Protein AF-0000000066212612 (afdb_homodimer)

InterPro domains:
  IPR007170 Stage V sporulation protein G [MF_00819] (1-92)
  IPR007170 Stage V sporulation protein G [PF04026] (1-81)
  IPR007170 Stage V sporulation protein G [PTHR38429] (1-99)
  IPR036751 Stage V sporulation protein G superfamily [G3DSA:3.30.1120.40] (1-101)
  IPR036751 Stage V sporulation protein G superfamily [SSF160537] (1-84)

Structure (mmCIF, N/CA/C/O backbone):
data_AF-0000000066212612-model_v1
#
loop_
_entity.id
_entity.type
_entity.pdbx_description
1 polymer 'Putative septation protein SpoVG 1'
#
loop_
_atom_site.group_PDB
_atom_site.id
_atom_site.type_symbol
_atom_site.label_atom_id
_atom_site.label_alt_id
_atom_site.label_comp_id
_atom_site.label_asym_id
_atom_site.label_entity_id
_atom_site.label_seq_id
_atom_site.pdbx_PDB_ins_code
_atom_site.Cartn_x
_atom_site.Cartn_y
_atom_site.Cartn_z
_atom_site.occupancy
_atom_site.B_iso_or_equiv
_atom_site.auth_seq_id
_atom_site.auth_comp_id
_atom_site.auth_asym_id
_atom_site.auth_atom_id
_atom_site.pdbx_PDB_model_num
ATOM 1 N N . MET A 1 1 ? -11.039 -8.273 7.25 1 89.88 1 MET A N 1
ATOM 2 C CA . MET A 1 1 ? -10.516 -7.812 5.969 1 89.88 1 MET A CA 1
ATOM 3 C C . MET A 1 1 ? -10.648 -8.898 4.902 1 89.88 1 MET A C 1
ATOM 5 O O . MET A 1 1 ? -10.219 -10.031 5.109 1 89.88 1 MET A O 1
ATOM 9 N N . GLU A 1 2 ? -11.312 -8.594 3.84 1 94.44 2 GLU A N 1
ATOM 10 C CA . GLU A 1 2 ? -11.539 -9.531 2.748 1 94.44 2 GLU A CA 1
ATOM 11 C C . GLU A 1 2 ? -10.867 -9.062 1.464 1 94.44 2 GLU A C 1
ATOM 13 O O . GLU A 1 2 ? -10.93 -7.879 1.121 1 94.44 2 GLU A O 1
ATOM 18 N N . ILE A 1 3 ? -10.242 -10.039 0.838 1 96.5 3 ILE A N 1
ATOM 19 C CA . ILE A 1 3 ? -9.727 -9.758 -0.498 1 96.5 3 ILE A CA 1
ATOM 20 C C . ILE A 1 3 ? -10.836 -9.938 -1.527 1 96.5 3 ILE A C 1
ATOM 22 O O . ILE A 1 3 ? -11.258 -11.055 -1.816 1 96.5 3 ILE A O 1
ATOM 26 N N . THR A 1 4 ? -11.312 -8.852 -2.057 1 97.25 4 THR A N 1
ATOM 27 C CA . THR A 1 4 ? -12.523 -8.906 -2.865 1 97.25 4 THR A CA 1
ATOM 28 C C . THR A 1 4 ? -12.18 -9.008 -4.348 1 97.25 4 THR A C 1
ATOM 30 O O . THR A 1 4 ? -13.031 -9.367 -5.164 1 97.25 4 THR A O 1
ATOM 33 N N . ASP A 1 5 ? -11.008 -8.633 -4.738 1 97.19 5 ASP A N 1
ATOM 34 C CA . ASP A 1 5 ? -10.594 -8.719 -6.141 1 97.19 5 ASP A CA 1
ATOM 35 C C . ASP A 1 5 ? -9.086 -8.875 -6.262 1 97.19 5 ASP A C 1
ATOM 37 O O . ASP A 1 5 ? -8.328 -8.352 -5.438 1 97.19 5 ASP A O 1
ATOM 41 N N . VAL A 1 6 ? -8.68 -9.664 -7.227 1 97.88 6 VAL A N 1
ATOM 42 C CA . VAL A 1 6 ? -7.281 -9.828 -7.594 1 97.88 6 VAL A CA 1
ATOM 43 C C . VAL A 1 6 ? -7.117 -9.656 -9.102 1 97.88 6 VAL A C 1
ATOM 45 O O . VAL A 1 6 ? -7.77 -10.352 -9.883 1 97.88 6 VAL A O 1
ATOM 48 N N . ARG A 1 7 ? -6.387 -8.672 -9.484 1 96.44 7 ARG A N 1
ATOM 49 C CA . ARG A 1 7 ? -6.004 -8.5 -10.883 1 96.44 7 ARG A CA 1
ATOM 50 C C . ARG A 1 7 ? -4.531 -8.844 -11.094 1 96.44 7 ARG A C 1
ATOM 52 O O . ARG A 1 7 ? -3.662 -8.336 -10.383 1 96.44 7 ARG A O 1
ATOM 59 N N . LEU A 1 8 ? -4.297 -9.734 -12.055 1 96.12 8 LEU A N 1
ATOM 60 C CA . LEU A 1 8 ? -2.947 -10.266 -12.195 1 96.12 8 LEU A CA 1
ATOM 61 C C . LEU A 1 8 ? -2.547 -10.344 -13.664 1 96.12 8 LEU A C 1
ATOM 63 O O . LEU A 1 8 ? -3.357 -10.719 -14.516 1 96.12 8 LEU A O 1
ATOM 67 N N . ARG A 1 9 ? -1.355 -9.914 -13.914 1 93.44 9 ARG A N 1
ATOM 68 C CA . ARG A 1 9 ? -0.741 -10.102 -15.227 1 93.44 9 ARG A CA 1
ATOM 69 C C . ARG A 1 9 ? 0.565 -10.883 -15.109 1 93.44 9 ARG A C 1
ATOM 71 O O . ARG A 1 9 ? 1.424 -10.547 -14.297 1 93.44 9 ARG A O 1
ATOM 78 N N . ARG A 1 10 ? 0.694 -11.805 -15.984 1 93.88 10 ARG A N 1
ATOM 79 C CA . ARG A 1 10 ? 1.935 -12.57 -15.984 1 93.88 10 ARG A CA 1
ATOM 80 C C . ARG A 1 10 ? 3.059 -11.797 -16.672 1 93.88 10 ARG A C 1
ATOM 82 O O . ARG A 1 10 ? 2.809 -10.992 -17.562 1 93.88 10 ARG A O 1
ATOM 89 N N . VAL A 1 11 ? 4.176 -12.016 -16.094 1 90.5 11 VAL A N 1
ATOM 90 C CA . VAL A 1 11 ? 5.375 -11.398 -16.656 1 90.5 11 VAL A CA 1
ATOM 91 C C . VAL A 1 11 ? 6.297 -12.477 -17.219 1 90.5 11 VAL A C 1
ATOM 93 O O . VAL A 1 11 ? 6.742 -13.367 -16.484 1 90.5 11 VAL A O 1
ATOM 96 N N . GLU A 1 12 ? 6.395 -12.531 -18.562 1 82.06 12 GLU A N 1
ATOM 97 C CA . GLU A 1 12 ? 7.266 -13.508 -19.203 1 82.06 12 GLU A CA 1
ATOM 98 C C . GLU A 1 12 ? 8.695 -12.984 -19.312 1 82.06 12 GLU A C 1
ATOM 100 O O . GLU A 1 12 ? 9.039 -12.297 -20.266 1 82.06 12 GLU A O 1
ATOM 105 N N . THR A 1 13 ? 9.367 -13.078 -18.266 1 80.69 13 THR A N 1
ATOM 106 C CA . THR A 1 13 ? 10.766 -12.68 -18.297 1 80.69 13 THR A CA 1
ATOM 107 C C . THR A 1 13 ? 11.664 -13.781 -17.75 1 80.69 13 THR A C 1
ATOM 109 O O . THR A 1 13 ? 11.172 -14.758 -17.188 1 80.69 13 THR A O 1
ATOM 112 N N . ASP A 1 14 ? 12.969 -13.766 -18 1 86.56 14 ASP A N 1
ATOM 113 C CA . ASP A 1 14 ? 13.953 -14.711 -17.484 1 86.56 14 ASP A CA 1
ATOM 114 C C . ASP A 1 14 ? 14.141 -14.539 -15.977 1 86.56 14 ASP A C 1
ATOM 116 O O . ASP A 1 14 ? 14.711 -15.406 -15.312 1 86.56 14 ASP A O 1
ATOM 120 N N . GLY A 1 15 ? 13.57 -13.617 -15.477 1 89.19 15 GLY A N 1
ATOM 121 C CA . GLY A 1 15 ? 13.781 -13.32 -14.07 1 89.19 15 GLY A CA 1
ATOM 122 C C . GLY A 1 15 ? 12.852 -14.086 -13.148 1 89.19 15 GLY A C 1
ATOM 123 O O . GLY A 1 15 ? 12.062 -14.914 -13.609 1 89.19 15 GLY A O 1
ATOM 124 N N . ARG A 1 16 ? 13.055 -13.836 -11.836 1 94.94 16 ARG A N 1
ATOM 125 C CA . ARG A 1 16 ? 12.32 -14.539 -10.789 1 94.94 16 ARG A CA 1
ATOM 126 C C . ARG A 1 16 ? 10.883 -14.023 -10.68 1 94.94 16 ARG A C 1
ATOM 128 O O . ARG A 1 16 ? 10.016 -14.703 -10.133 1 94.94 16 ARG A O 1
ATOM 135 N N . MET A 1 17 ? 10.625 -12.859 -11.227 1 94.81 17 MET A N 1
ATOM 136 C CA . MET A 1 17 ? 9.266 -12.312 -11.164 1 94.81 17 MET A CA 1
ATOM 137 C C . MET A 1 17 ? 8.359 -13 -12.18 1 94.81 17 MET A C 1
ATOM 139 O O . MET A 1 17 ? 8.625 -12.953 -13.383 1 94.81 17 MET A O 1
ATOM 143 N N . LYS A 1 18 ? 7.234 -13.516 -11.688 1 95.31 18 LYS A N 1
ATOM 144 C CA . LYS A 1 18 ? 6.363 -14.328 -12.539 1 95.31 18 LYS A CA 1
ATOM 145 C C . LYS A 1 18 ? 5.066 -13.586 -12.859 1 95.31 18 LYS A C 1
ATOM 147 O O . LYS A 1 18 ? 4.406 -13.883 -13.859 1 95.31 18 LYS A O 1
ATOM 152 N N . ALA A 1 19 ? 4.738 -12.656 -12 1 96.5 19 ALA A N 1
ATOM 153 C CA . ALA A 1 19 ? 3.498 -11.906 -12.211 1 96.5 19 ALA A CA 1
ATOM 154 C C . ALA A 1 19 ? 3.447 -10.656 -11.344 1 96.5 19 ALA A C 1
ATOM 156 O O . ALA A 1 19 ? 4.188 -10.547 -10.359 1 96.5 19 ALA A O 1
ATOM 157 N N . ILE A 1 20 ? 2.684 -9.734 -11.773 1 95.62 20 ILE A N 1
ATOM 158 C CA . ILE A 1 20 ? 2.348 -8.547 -11 1 95.62 20 ILE A CA 1
ATOM 159 C C . ILE A 1 20 ? 0.842 -8.5 -10.75 1 95.62 20 ILE A C 1
ATOM 161 O O . ILE A 1 20 ? 0.048 -8.758 -11.656 1 95.62 20 ILE A O 1
ATOM 165 N N . SER A 1 21 ? 0.542 -8.164 -9.539 1 97.5 21 SER A N 1
ATOM 166 C CA . SER A 1 21 ? -0.874 -8.227 -9.188 1 97.5 21 SER A CA 1
ATOM 167 C C . SER A 1 21 ? -1.303 -6.992 -8.398 1 97.5 21 SER A C 1
ATOM 169 O O . SER A 1 21 ? -0.464 -6.289 -7.836 1 97.5 21 SER A O 1
ATOM 171 N N . SER A 1 22 ? -2.605 -6.734 -8.484 1 97.75 22 SER A N 1
ATOM 172 C CA . SER A 1 22 ? -3.303 -5.793 -7.613 1 97.75 22 SER A CA 1
ATOM 173 C C . SER A 1 22 ? -4.406 -6.48 -6.82 1 97.75 22 SER A C 1
ATOM 175 O O . SER A 1 22 ? -5.113 -7.344 -7.348 1 97.75 22 SER A O 1
ATOM 177 N N . ILE A 1 23 ? -4.477 -6.121 -5.582 1 98.19 23 ILE A N 1
ATOM 178 C CA . ILE A 1 23 ? -5.562 -6.691 -4.793 1 98.19 23 ILE A CA 1
ATOM 179 C C . ILE A 1 23 ? -6.48 -5.578 -4.297 1 98.19 23 ILE A C 1
ATOM 181 O O . ILE A 1 23 ? -6.051 -4.43 -4.156 1 98.19 23 ILE A O 1
ATOM 185 N N . THR A 1 24 ? -7.73 -5.949 -4.098 1 97.81 24 THR A N 1
ATOM 186 C CA . THR A 1 24 ? -8.703 -5.051 -3.479 1 97.81 24 THR A CA 1
ATOM 187 C C . THR A 1 24 ? -9.141 -5.586 -2.119 1 97.81 24 THR A C 1
ATOM 189 O O . THR A 1 24 ? -9.5 -6.758 -1.994 1 97.81 24 THR A O 1
ATOM 192 N N . ILE A 1 25 ? -9.062 -4.676 -1.158 1 96.25 25 ILE A N 1
ATOM 193 C CA . ILE A 1 25 ? -9.469 -5.043 0.193 1 96.25 25 ILE A CA 1
ATOM 194 C C . ILE A 1 25 ? -10.859 -4.488 0.479 1 96.25 25 ILE A C 1
ATOM 196 O O . ILE A 1 25 ? -11.102 -3.287 0.329 1 96.25 25 ILE A O 1
ATOM 200 N N . ASP A 1 26 ? -11.797 -5.332 0.792 1 96.12 26 ASP A N 1
ATOM 201 C CA . ASP A 1 26 ? -13.156 -5.023 1.213 1 96.12 26 ASP A CA 1
ATOM 202 C C . ASP A 1 26 ? -13.906 -4.262 0.122 1 96.12 26 ASP A C 1
ATOM 204 O O . ASP A 1 26 ? -14.828 -3.498 0.414 1 96.12 26 ASP A O 1
ATOM 208 N N . GLY A 1 27 ? -13.477 -4.344 -1.069 1 96.19 27 GLY A N 1
ATOM 209 C CA . GLY A 1 27 ? -14.109 -3.646 -2.178 1 96.19 27 GLY A CA 1
ATOM 210 C C . GLY A 1 27 ? -13.891 -2.146 -2.145 1 96.19 27 GLY A C 1
ATOM 211 O O . GLY A 1 27 ? -14.594 -1.396 -2.828 1 96.19 27 GLY A O 1
ATOM 212 N N . GLU A 1 28 ? -12.891 -1.677 -1.319 1 96.19 28 GLU A N 1
ATOM 213 C CA . GLU A 1 28 ? -12.805 -0.238 -1.084 1 96.19 28 GLU A CA 1
ATOM 214 C C . GLU A 1 28 ? -11.391 0.282 -1.341 1 96.19 28 GLU A C 1
ATOM 216 O O . GLU A 1 28 ? -11.211 1.463 -1.641 1 96.19 28 GLU A O 1
ATOM 221 N N . PHE A 1 29 ? -10.375 -0.519 -1.242 1 97.62 29 PHE A N 1
ATOM 222 C CA . PHE A 1 29 ? -8.992 -0.056 -1.218 1 97.62 29 PHE A CA 1
ATOM 223 C C . PHE A 1 29 ? -8.102 -0.966 -2.057 1 97.62 29 PHE A C 1
ATOM 225 O O . PHE A 1 29 ? -8.102 -2.186 -1.872 1 97.62 29 PHE A O 1
ATOM 232 N N . VAL A 1 30 ? -7.332 -0.413 -2.932 1 97.88 30 VAL A N 1
ATOM 233 C CA . VAL A 1 30 ? -6.535 -1.187 -3.877 1 97.88 30 VAL A CA 1
ATOM 234 C C . VAL A 1 30 ? -5.055 -1.061 -3.531 1 97.88 30 VAL A C 1
ATOM 236 O O . VAL A 1 30 ? -4.582 0.027 -3.191 1 97.88 30 VAL A O 1
ATOM 239 N N . ILE A 1 31 ? -4.328 -2.158 -3.602 1 97.62 31 ILE A N 1
ATOM 240 C CA . ILE A 1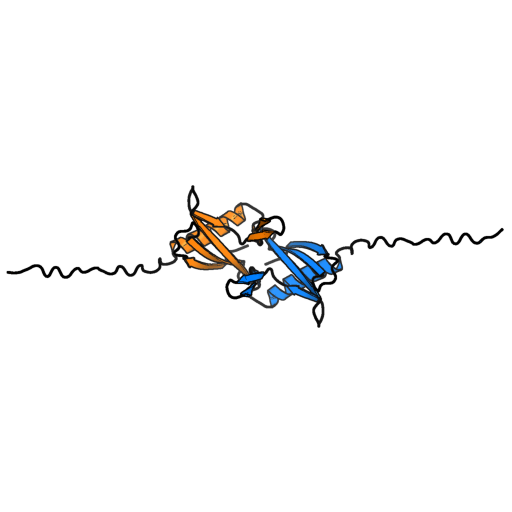 31 ? -2.873 -2.209 -3.482 1 97.62 31 ILE A CA 1
ATOM 241 C C . ILE A 1 31 ? -2.268 -2.752 -4.773 1 97.62 31 ILE A C 1
ATOM 243 O O . ILE A 1 31 ? -2.615 -3.85 -5.215 1 97.62 31 ILE A O 1
ATOM 247 N N . HIS A 1 32 ? -1.423 -1.961 -5.301 1 97.25 32 HIS A N 1
ATOM 248 C CA . HIS A 1 32 ? -0.75 -2.348 -6.539 1 97.25 32 HIS A CA 1
ATOM 249 C C . HIS A 1 32 ? 0.63 -2.932 -6.254 1 97.25 32 HIS A C 1
ATOM 251 O O . HIS A 1 32 ? 1.099 -2.902 -5.113 1 97.25 32 HIS A O 1
ATOM 257 N N . ASP A 1 33 ? 1.201 -3.543 -7.27 1 96.12 33 ASP A N 1
ATOM 258 C CA . ASP A 1 33 ? 2.602 -3.951 -7.332 1 96.12 33 ASP A CA 1
ATOM 259 C C . ASP A 1 33 ? 2.893 -5.078 -6.348 1 96.12 33 ASP A C 1
ATOM 261 O O . ASP A 1 33 ? 3.961 -5.117 -5.734 1 96.12 33 ASP A O 1
ATOM 265 N N . ILE A 1 34 ? 1.929 -5.922 -6.211 1 97.31 34 ILE A N 1
ATOM 266 C CA . ILE A 1 34 ? 2.162 -7.188 -5.527 1 97.31 34 ILE A CA 1
ATOM 267 C C . ILE A 1 34 ? 2.736 -8.211 -6.504 1 97.31 34 ILE A C 1
ATOM 269 O O . ILE A 1 34 ? 2.15 -8.469 -7.559 1 97.31 34 ILE A O 1
ATOM 273 N N . ARG A 1 35 ? 3.848 -8.828 -6.145 1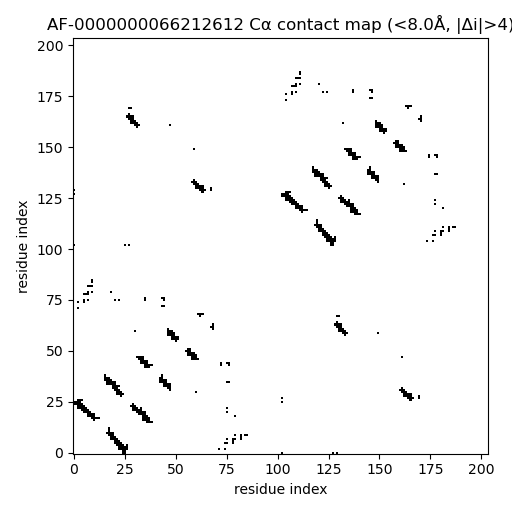 96.62 35 ARG A N 1
ATOM 274 C CA . ARG A 1 35 ? 4.578 -9.625 -7.121 1 96.62 35 ARG A CA 1
ATOM 275 C C . ARG A 1 35 ? 4.566 -11.102 -6.738 1 96.62 35 ARG A C 1
ATOM 277 O O . ARG A 1 35 ? 4.68 -11.445 -5.559 1 96.62 35 ARG A O 1
ATOM 284 N N . VAL A 1 36 ? 4.457 -11.828 -7.738 1 97.12 36 VAL A N 1
ATOM 285 C CA . VAL A 1 36 ? 4.672 -13.266 -7.594 1 97.12 36 VAL A CA 1
ATOM 286 C C . VAL A 1 36 ? 6.102 -13.617 -7.984 1 97.12 36 VAL A C 1
ATOM 288 O O . VAL A 1 36 ? 6.512 -13.406 -9.125 1 97.12 36 VAL A O 1
ATOM 291 N N . ILE A 1 37 ? 6.797 -14.172 -7.051 1 96.5 37 ILE A N 1
ATOM 292 C CA . ILE A 1 37 ? 8.227 -14.398 -7.227 1 96.5 37 ILE A CA 1
ATOM 293 C C . ILE A 1 37 ? 8.516 -15.898 -7.172 1 96.5 37 ILE A C 1
ATOM 295 O O . ILE A 1 37 ? 7.984 -16.609 -6.316 1 96.5 37 ILE A O 1
ATOM 299 N N . ASP A 1 38 ? 9.281 -16.344 -8.125 1 95.44 38 ASP A N 1
ATOM 300 C CA . ASP A 1 38 ? 9.773 -17.719 -8.109 1 95.44 38 ASP A CA 1
ATOM 301 C C . ASP A 1 38 ? 11.031 -17.844 -7.25 1 95.44 38 ASP A C 1
ATOM 303 O O . ASP A 1 38 ? 12.148 -17.625 -7.734 1 95.44 38 ASP A O 1
ATOM 307 N N . GLY A 1 39 ? 10.828 -18.234 -5.988 1 94.19 39 GLY A N 1
ATOM 308 C CA . GLY A 1 39 ? 11.945 -18.391 -5.07 1 94.19 39 GLY A CA 1
ATOM 309 C C . GLY A 1 39 ? 12.531 -19.781 -5.086 1 94.19 39 GLY A C 1
ATOM 310 O O . GLY A 1 39 ? 12.102 -20.641 -5.867 1 94.19 39 GLY A O 1
ATOM 311 N N . ASN A 1 40 ? 13.5 -19.969 -4.227 1 94.25 40 ASN A N 1
ATOM 312 C CA . ASN A 1 40 ? 14.211 -21.234 -4.164 1 94.25 40 ASN A CA 1
ATOM 313 C C . ASN A 1 40 ? 13.297 -22.359 -3.676 1 94.25 40 ASN A C 1
ATOM 315 O O . ASN A 1 40 ? 13.469 -23.516 -4.07 1 94.25 40 ASN A O 1
ATOM 319 N N . GLU A 1 41 ? 12.43 -21.969 -2.812 1 93.5 41 GLU A N 1
ATOM 320 C CA . GLU A 1 41 ? 11.547 -22.984 -2.23 1 93.5 41 GLU A CA 1
ATOM 321 C C . GLU A 1 41 ? 10.156 -22.938 -2.867 1 93.5 41 GLU A C 1
ATOM 323 O O . GLU A 1 41 ? 9.203 -23.484 -2.32 1 93.5 41 GLU A O 1
ATOM 328 N N . GLY A 1 42 ? 10.023 -22.266 -3.9 1 93.25 42 GLY A N 1
ATOM 329 C CA . GLY A 1 42 ? 8.734 -22.188 -4.562 1 93.25 42 GLY A CA 1
ATOM 330 C C . GLY A 1 42 ? 8.242 -20.75 -4.73 1 93.25 42 GLY A C 1
ATOM 331 O O . GLY A 1 42 ? 8.953 -19.797 -4.418 1 93.25 42 GLY A O 1
ATOM 332 N N . LEU A 1 43 ? 7.02 -20.688 -5.188 1 94.44 43 LEU A N 1
ATOM 333 C CA . LEU A 1 43 ? 6.426 -19.375 -5.438 1 94.44 43 LEU A CA 1
ATOM 334 C C . LEU A 1 43 ? 6.039 -18.688 -4.133 1 94.44 43 LEU A C 1
ATOM 336 O O . LEU A 1 43 ? 5.535 -19.344 -3.213 1 94.44 43 LEU A O 1
ATOM 340 N N . PHE A 1 44 ? 6.312 -17.375 -4.047 1 95.5 44 PHE A N 1
ATOM 341 C CA . PHE A 1 44 ? 5.809 -16.594 -2.934 1 95.5 44 PHE A CA 1
ATOM 342 C C . PHE A 1 44 ? 5.371 -15.203 -3.402 1 95.5 44 PHE A C 1
ATOM 344 O O . PHE A 1 44 ? 5.594 -14.836 -4.559 1 95.5 44 PHE A O 1
ATOM 351 N N . VAL A 1 45 ? 4.723 -14.586 -2.541 1 97.12 45 VAL A N 1
ATOM 352 C CA . VAL A 1 45 ? 4.168 -13.281 -2.871 1 97.12 45 VAL A CA 1
ATOM 353 C C . VAL A 1 45 ? 4.957 -12.188 -2.154 1 97.12 45 VAL A C 1
ATOM 355 O O . VAL A 1 45 ? 5.188 -12.273 -0.946 1 97.12 45 VAL A O 1
ATOM 358 N N . ALA A 1 46 ? 5.41 -11.234 -2.947 1 96.94 46 ALA A N 1
ATOM 359 C CA . ALA A 1 46 ? 6.156 -10.109 -2.396 1 96.94 46 ALA A CA 1
ATOM 360 C C . ALA A 1 46 ? 5.309 -8.836 -2.396 1 96.94 46 ALA A C 1
ATOM 362 O O . ALA A 1 46 ? 4.664 -8.516 -3.398 1 96.94 46 ALA A O 1
ATOM 363 N N . MET A 1 47 ? 5.301 -8.148 -1.248 1 97.25 47 MET A N 1
ATOM 364 C CA . MET A 1 47 ? 4.551 -6.906 -1.081 1 97.25 47 MET A CA 1
ATOM 365 C C . MET A 1 47 ? 5.223 -5.758 -1.822 1 97.25 47 MET A C 1
ATOM 367 O O . MET A 1 47 ? 6.402 -5.844 -2.174 1 97.25 47 MET A O 1
ATOM 371 N N . PRO A 1 48 ? 4.426 -4.691 -2.186 1 96.25 48 PRO A N 1
ATOM 372 C CA . PRO A 1 48 ? 5.105 -3.545 -2.797 1 96.25 48 PRO A CA 1
ATOM 373 C C . PRO A 1 48 ? 6.176 -2.943 -1.89 1 96.25 48 PRO A C 1
ATOM 375 O O . PRO A 1 48 ? 5.926 -2.713 -0.704 1 96.25 48 PRO A O 1
ATOM 378 N N . SER A 1 49 ? 7.316 -2.695 -2.457 1 93.38 49 SER A N 1
ATOM 379 C CA . SER A 1 49 ? 8.445 -2.203 -1.675 1 93.38 49 SER A CA 1
ATOM 380 C C . SER A 1 49 ? 9.164 -1.068 -2.396 1 93.38 49 SER A C 1
ATOM 382 O O . SER A 1 49 ? 8.953 -0.852 -3.59 1 93.38 49 SER A O 1
ATOM 384 N N . LYS A 1 50 ? 9.773 -0.255 -1.639 1 89.12 50 LYS A N 1
ATOM 385 C CA . LYS A 1 50 ? 10.617 0.81 -2.182 1 89.12 50 LYS A CA 1
ATOM 386 C C . LYS A 1 50 ? 11.992 0.822 -1.519 1 89.12 50 LYS A C 1
ATOM 388 O O . LYS A 1 50 ? 12.156 0.304 -0.412 1 89.12 50 LYS A O 1
ATOM 393 N N . ARG A 1 51 ? 12.875 1.269 -2.305 1 88.06 51 ARG A N 1
ATOM 394 C CA . ARG A 1 51 ? 14.219 1.429 -1.742 1 88.06 51 ARG A CA 1
ATOM 395 C C . ARG A 1 51 ? 14.289 2.662 -0.848 1 88.06 51 ARG A C 1
ATOM 397 O O . ARG A 1 51 ? 13.836 3.742 -1.232 1 88.06 51 ARG A O 1
ATOM 404 N N . THR A 1 52 ? 14.773 2.518 0.31 1 86.56 52 THR A N 1
ATOM 405 C CA . THR A 1 52 ? 14.961 3.646 1.212 1 86.56 52 THR A CA 1
ATOM 406 C C . THR A 1 52 ? 16.234 4.406 0.864 1 86.56 52 THR A C 1
ATOM 408 O O . THR A 1 52 ? 17.094 3.898 0.129 1 86.56 52 THR A O 1
ATOM 411 N N . PRO A 1 53 ? 16.281 5.652 1.393 1 82.81 53 PRO A N 1
ATOM 412 C CA . PRO A 1 53 ? 17.5 6.418 1.148 1 82.81 53 PRO A CA 1
ATOM 413 C C . PRO A 1 53 ? 18.766 5.672 1.575 1 82.81 53 PRO A C 1
ATOM 415 O O . PRO A 1 53 ? 19.828 5.863 0.986 1 82.81 53 PRO A O 1
ATOM 418 N N . ASP A 1 54 ? 18.75 4.781 2.553 1 87.94 54 ASP A N 1
ATOM 419 C CA . ASP A 1 54 ? 19.891 4.023 3.055 1 87.94 54 ASP A CA 1
ATOM 420 C C . ASP A 1 54 ? 20.156 2.797 2.188 1 87.94 54 ASP A C 1
ATOM 422 O O . ASP A 1 54 ? 21.125 2.062 2.42 1 87.94 54 ASP A O 1
ATOM 426 N N . GLY A 1 55 ? 19.359 2.525 1.232 1 88.94 55 GLY A N 1
ATOM 427 C CA . GLY A 1 55 ? 19.578 1.448 0.283 1 88.94 55 GLY A CA 1
ATOM 428 C C . GLY A 1 55 ? 18.844 0.174 0.636 1 88.94 55 GLY A C 1
ATOM 429 O O . GLY A 1 55 ? 18.984 -0.842 -0.048 1 88.94 55 GLY A O 1
ATOM 430 N N . GLU A 1 56 ? 18.062 0.249 1.598 1 91.88 56 GLU A N 1
ATOM 431 C CA . GLU A 1 56 ? 17.297 -0.915 2.012 1 91.88 56 GLU A CA 1
ATOM 432 C C . GLU A 1 56 ? 15.898 -0.902 1.38 1 91.88 56 GLU A C 1
ATOM 434 O O . GLU A 1 56 ? 15.383 0.161 1.036 1 91.88 56 GLU A O 1
ATOM 439 N N . PHE A 1 57 ? 15.469 -2.096 1.205 1 89.81 57 PHE A N 1
ATOM 440 C CA . PHE A 1 57 ? 14.109 -2.195 0.685 1 89.81 57 PHE A CA 1
ATOM 441 C C . PHE A 1 57 ? 13.102 -2.338 1.821 1 89.81 57 PHE A C 1
ATOM 443 O O . PHE A 1 57 ? 13.297 -3.141 2.736 1 89.81 57 PHE A O 1
ATOM 450 N N . ARG A 1 58 ? 12.094 -1.47 1.771 1 92.62 58 ARG A N 1
ATOM 451 C CA . ARG A 1 58 ? 11.023 -1.548 2.758 1 92.62 58 ARG A CA 1
ATOM 452 C C . ARG A 1 58 ? 9.656 -1.641 2.082 1 92.62 58 ARG A C 1
ATOM 454 O O . ARG A 1 58 ? 9.414 -0.977 1.071 1 92.62 58 ARG A O 1
ATOM 461 N N . ASP A 1 59 ? 8.859 -2.4 2.768 1 95.62 59 ASP A N 1
ATOM 462 C CA . ASP A 1 59 ? 7.512 -2.545 2.225 1 95.62 59 ASP A CA 1
ATOM 463 C C . ASP A 1 59 ? 6.715 -1.251 2.381 1 95.62 59 ASP A C 1
ATOM 465 O O . ASP A 1 59 ? 6.75 -0.618 3.439 1 95.62 59 ASP A O 1
ATOM 469 N N . ILE A 1 60 ? 6.004 -0.926 1.361 1 96.25 60 ILE A N 1
ATOM 470 C CA . ILE A 1 60 ? 5.09 0.21 1.397 1 96.25 60 ILE A CA 1
ATOM 471 C C . ILE A 1 60 ? 3.777 -0.206 2.055 1 96.25 60 ILE A C 1
ATOM 473 O O . ILE A 1 60 ? 3.127 0.602 2.723 1 96.25 60 ILE A O 1
ATOM 477 N N . ALA A 1 61 ? 3.424 -1.491 1.831 1 97 61 ALA A N 1
ATOM 478 C CA . ALA A 1 61 ? 2.217 -2.059 2.426 1 97 61 ALA A CA 1
ATOM 479 C C . ALA A 1 61 ? 2.441 -3.508 2.848 1 97 61 ALA A C 1
ATOM 481 O O . ALA A 1 61 ? 3.102 -4.27 2.139 1 97 61 ALA A O 1
ATOM 482 N N . HIS A 1 62 ? 1.855 -3.85 4.02 1 96.69 62 HIS A N 1
ATOM 483 C CA . HIS A 1 62 ? 2.031 -5.238 4.438 1 96.69 62 HIS A CA 1
ATOM 484 C C . HIS A 1 62 ? 1.011 -5.629 5.5 1 96.69 62 HIS A C 1
ATOM 486 O O . HIS A 1 62 ? 0.592 -4.793 6.301 1 96.69 62 HIS A O 1
ATOM 492 N N . PRO A 1 63 ? 0.658 -6.863 5.492 1 96.56 63 PRO A N 1
ATOM 493 C CA . PRO A 1 63 ? -0.185 -7.375 6.574 1 96.56 63 PRO A CA 1
ATOM 494 C C . PRO A 1 63 ? 0.526 -7.379 7.926 1 96.56 63 PRO A C 1
ATOM 496 O O . PRO A 1 63 ? 1.737 -7.602 7.988 1 96.56 63 PRO A O 1
ATOM 499 N N . ILE A 1 64 ? -0.235 -7.152 9 1 94 64 ILE A N 1
ATOM 500 C CA . ILE A 1 64 ? 0.341 -7.07 10.344 1 94 64 ILE A CA 1
ATOM 501 C C . ILE A 1 64 ? 0.647 -8.477 10.859 1 94 64 ILE A C 1
ATOM 503 O O . ILE A 1 64 ? 1.619 -8.672 11.594 1 94 64 ILE A O 1
ATOM 507 N N . ASN A 1 65 ? -0.245 -9.453 10.547 1 92.25 65 ASN A N 1
ATOM 508 C CA . ASN A 1 65 ? -0.047 -10.797 11.062 1 92.25 65 ASN A CA 1
ATOM 509 C C . ASN A 1 65 ? 0.065 -11.82 9.938 1 92.25 65 ASN A C 1
ATOM 511 O O . ASN A 1 65 ? -0.277 -11.531 8.789 1 92.25 65 ASN A O 1
ATOM 515 N N . SER A 1 66 ? 0.511 -12.992 10.375 1 93.5 66 SER A N 1
ATOM 516 C CA . SER A 1 66 ? 0.807 -14.047 9.406 1 93.5 66 SER A CA 1
ATOM 517 C C . SER A 1 66 ? -0.469 -14.586 8.773 1 93.5 66 SER A C 1
ATOM 519 O O . SER A 1 66 ? -0.461 -15.016 7.617 1 93.5 66 SER A O 1
ATOM 521 N N . GLY A 1 67 ? -1.484 -14.539 9.555 1 94.81 67 GLY A N 1
ATOM 522 C CA . GLY A 1 67 ? -2.748 -15 9 1 94.81 67 GLY A CA 1
ATOM 523 C C . GLY A 1 67 ? -3.219 -14.18 7.816 1 94.81 67 GLY A C 1
ATOM 524 O O . GLY A 1 67 ? -3.617 -14.734 6.789 1 94.81 67 GLY A O 1
ATOM 525 N N . THR A 1 68 ? -3.127 -12.875 7.949 1 95.69 68 THR A N 1
ATOM 526 C CA . THR A 1 68 ? -3.508 -11.984 6.863 1 95.69 68 THR A CA 1
ATOM 527 C C . THR A 1 68 ? -2.566 -12.141 5.676 1 95.69 68 THR A C 1
ATOM 529 O O . THR A 1 68 ? -3.006 -12.133 4.523 1 95.69 68 THR A O 1
ATOM 532 N N . ARG A 1 69 ? -1.284 -12.328 6 1 96.5 69 ARG A N 1
ATOM 533 C CA . ARG A 1 69 ? -0.317 -12.57 4.938 1 96.5 69 ARG A CA 1
ATOM 534 C C . ARG A 1 69 ? -0.675 -13.828 4.148 1 96.5 69 ARG A C 1
ATOM 536 O O . ARG A 1 69 ? -0.655 -13.82 2.914 1 96.5 69 ARG A O 1
ATOM 543 N N . ALA A 1 70 ? -1.044 -14.859 4.812 1 96.06 70 ALA A N 1
ATOM 544 C CA . ALA A 1 70 ? -1.402 -16.125 4.18 1 96.06 70 ALA A CA 1
ATOM 545 C C . ALA A 1 70 ? -2.648 -15.977 3.312 1 96.06 70 ALA A C 1
ATOM 547 O O . ALA A 1 70 ? -2.715 -16.531 2.211 1 96.06 70 ALA A O 1
ATOM 548 N N . LYS A 1 71 ? -3.525 -15.211 3.809 1 96.25 71 LYS A N 1
ATOM 549 C CA . LYS A 1 71 ? -4.766 -14.977 3.072 1 96.25 71 LYS A CA 1
ATOM 550 C C . LYS A 1 71 ? -4.492 -14.266 1.747 1 96.25 71 LYS A C 1
ATOM 552 O O . LYS A 1 71 ? -5.031 -14.656 0.709 1 96.25 71 LYS A O 1
ATOM 557 N N . ILE A 1 72 ? -3.678 -13.297 1.779 1 97.19 72 ILE A N 1
ATOM 558 C CA . ILE A 1 72 ? -3.338 -12.531 0.584 1 97.19 72 ILE A CA 1
ATOM 559 C C . ILE A 1 72 ? -2.545 -13.414 -0.382 1 97.19 72 ILE A C 1
ATOM 561 O O . ILE A 1 72 ? -2.832 -13.445 -1.58 1 97.19 72 ILE A O 1
ATOM 565 N N . GLN A 1 73 ? -1.592 -14.133 0.157 1 96.81 73 GLN A N 1
ATOM 566 C CA . GLN A 1 73 ? -0.777 -15.016 -0.667 1 96.81 73 GLN A CA 1
ATOM 567 C C . GLN A 1 73 ? -1.639 -16.062 -1.364 1 96.81 73 GLN A C 1
ATOM 569 O O . GLN A 1 73 ? -1.474 -16.312 -2.561 1 96.81 73 GLN A O 1
ATOM 574 N N . GLU A 1 74 ? -2.52 -16.641 -0.627 1 96.81 74 GLU A N 1
ATOM 575 C CA . GLU A 1 74 ? -3.404 -17.656 -1.191 1 96.81 74 GLU A CA 1
ATOM 576 C C . GLU A 1 74 ? -4.25 -17.078 -2.324 1 96.81 74 GLU A C 1
ATOM 578 O O . GLU A 1 74 ? -4.387 -17.703 -3.381 1 96.81 74 GLU A O 1
ATOM 583 N N . ALA A 1 75 ? -4.777 -15.922 -2.102 1 97.5 75 ALA A N 1
ATOM 584 C CA . ALA A 1 75 ? -5.625 -15.289 -3.107 1 97.5 75 ALA A CA 1
ATOM 585 C C . ALA A 1 75 ? -4.832 -14.969 -4.371 1 97.5 75 ALA A C 1
ATOM 587 O O . ALA A 1 75 ? -5.297 -15.219 -5.484 1 97.5 75 ALA A O 1
ATOM 588 N N . VAL A 1 76 ? -3.643 -14.469 -4.215 1 97.81 76 VAL A N 1
ATOM 589 C CA . VAL A 1 76 ? -2.812 -14.055 -5.344 1 97.81 76 VAL A CA 1
ATOM 590 C C . VAL A 1 76 ? -2.309 -15.289 -6.09 1 97.81 76 VAL A C 1
ATOM 592 O O . VAL A 1 76 ? -2.338 -15.328 -7.32 1 97.81 76 VAL A O 1
ATOM 595 N N . LEU A 1 77 ? -1.872 -16.297 -5.348 1 96.62 77 LEU A N 1
ATOM 596 C CA . LEU A 1 77 ? -1.358 -17.516 -5.984 1 96.62 77 LEU A CA 1
ATOM 597 C C . LEU A 1 77 ? -2.475 -18.266 -6.703 1 96.62 77 LEU A C 1
ATOM 599 O O . LEU A 1 77 ? -2.246 -18.859 -7.754 1 96.62 77 LEU A O 1
ATOM 603 N N . ALA A 1 78 ? -3.645 -18.25 -6.102 1 96.06 78 ALA A N 1
ATOM 604 C CA . ALA A 1 78 ? -4.793 -18.844 -6.773 1 96.06 78 ALA A CA 1
ATOM 605 C C . ALA A 1 78 ? -5.074 -18.156 -8.102 1 96.06 78 ALA A C 1
ATOM 607 O O . ALA A 1 78 ? -5.344 -18.812 -9.109 1 96.06 78 ALA A O 1
ATOM 608 N N . ALA A 1 79 ? -4.992 -16.828 -8.102 1 96.31 79 ALA A N 1
ATOM 609 C CA . ALA A 1 79 ? -5.191 -16.062 -9.328 1 96.31 79 ALA A CA 1
ATOM 610 C C . ALA A 1 79 ? -4.102 -16.375 -10.352 1 96.31 79 ALA A C 1
ATOM 612 O O . ALA A 1 79 ? -4.375 -16.469 -11.547 1 96.31 79 ALA A O 1
ATOM 613 N N . TYR A 1 80 ? -2.914 -16.5 -9.867 1 95.5 80 TYR A N 1
ATOM 614 C CA . TYR A 1 80 ? -1.783 -16.828 -10.727 1 95.5 80 TYR A CA 1
ATOM 615 C C . TYR A 1 80 ? -1.997 -18.172 -11.422 1 95.5 80 TYR A C 1
ATOM 617 O O . TYR A 1 80 ? -1.684 -18.328 -12.609 1 95.5 80 TYR A O 1
ATOM 625 N N . GLU A 1 81 ? -2.512 -19.094 -10.711 1 92.44 81 GLU A N 1
ATOM 626 C CA . GLU A 1 81 ? -2.713 -20.438 -11.234 1 92.44 81 GLU A CA 1
ATOM 627 C C . GLU A 1 81 ? -3.791 -20.453 -12.312 1 92.44 81 GLU A C 1
ATOM 629 O O . GLU A 1 81 ? -3.715 -21.25 -13.258 1 92.44 81 GLU A O 1
ATOM 634 N N . VAL A 1 82 ? -4.789 -19.594 -12.102 1 89.06 82 VAL A N 1
ATOM 635 C CA . VAL A 1 82 ? -5.91 -19.641 -13.039 1 89.06 82 VAL A CA 1
ATOM 636 C C . VAL A 1 82 ? -5.656 -18.672 -14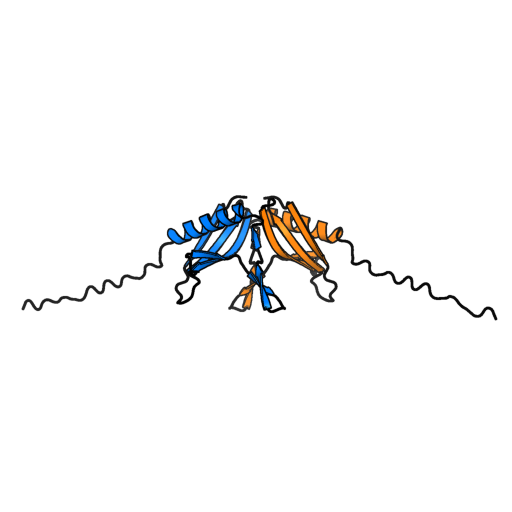.195 1 89.06 82 VAL A C 1
ATOM 638 O O . VAL A 1 82 ? -6.25 -18.812 -15.266 1 89.06 82 VAL A O 1
ATOM 641 N N . ALA A 1 83 ? -4.836 -17.703 -13.945 1 82.12 83 ALA A N 1
ATOM 642 C CA . ALA A 1 83 ? -4.539 -16.734 -15 1 82.12 83 ALA A CA 1
ATOM 643 C C . ALA A 1 83 ? -3.91 -17.406 -16.203 1 82.12 83 ALA A C 1
ATOM 645 O O . ALA A 1 83 ? -3.076 -18.312 -16.062 1 82.12 83 ALA A O 1
ATOM 646 N N . ASP A 1 84 ? -4.664 -17.406 -17.281 1 64.38 84 ASP A N 1
ATOM 647 C CA . ASP A 1 84 ? -4.289 -18.062 -18.531 1 64.38 84 ASP A CA 1
ATOM 648 C C . ASP A 1 84 ? -2.871 -17.672 -18.953 1 64.38 84 ASP A C 1
ATOM 650 O O . ASP A 1 84 ? -2.443 -16.531 -18.75 1 64.38 84 ASP A O 1
ATOM 654 N N . GLU A 1 85 ? -2.014 -18.578 -19 1 57.06 85 GLU A N 1
ATOM 655 C CA . GLU A 1 85 ? -0.695 -18.391 -19.609 1 57.06 85 GLU A CA 1
ATOM 656 C C . GLU A 1 85 ? -0.789 -17.641 -20.922 1 57.06 85 GLU A C 1
ATOM 658 O O . GLU A 1 85 ? -1.785 -17.75 -21.641 1 57.06 85 GLU A O 1
ATOM 663 N N . PRO A 1 86 ? -0.21 -16.453 -21.062 1 49.44 86 PRO A N 1
ATOM 664 C CA . PRO A 1 86 ? -0.275 -16.031 -22.469 1 49.44 86 PRO A CA 1
ATOM 665 C C . PRO A 1 86 ? -0.253 -17.219 -23.422 1 49.44 86 PRO A C 1
ATOM 667 O O . PRO A 1 86 ? 0.37 -18.25 -23.141 1 49.44 86 PRO A O 1
ATOM 670 N N . ALA A 1 87 ? -1.363 -17.5 -24 1 42.66 87 ALA A N 1
ATOM 671 C CA . ALA A 1 87 ? -1.339 -18.562 -25.016 1 42.66 87 ALA A CA 1
ATOM 672 C C . ALA A 1 87 ? 0.015 -18.625 -25.703 1 42.66 87 ALA A C 1
ATOM 674 O O . ALA A 1 87 ? 0.478 -17.625 -26.266 1 42.66 87 ALA A O 1
ATOM 675 N N . VAL A 1 88 ? 1.041 -19.031 -25.078 1 40.94 88 VAL A N 1
ATOM 676 C CA . VAL A 1 88 ? 2.074 -19.359 -26.047 1 40.94 88 VAL A CA 1
ATOM 677 C C . VAL A 1 88 ? 1.429 -19.828 -27.359 1 40.94 88 VAL A C 1
ATOM 679 O O . VAL A 1 88 ? 0.449 -20.578 -27.328 1 40.94 88 VAL A O 1
ATOM 682 N N . ASN A 1 89 ? 1.202 -18.938 -28.297 1 37.53 89 ASN A N 1
ATOM 683 C CA . ASN A 1 89 ? 0.888 -19.406 -29.641 1 37.53 89 ASN A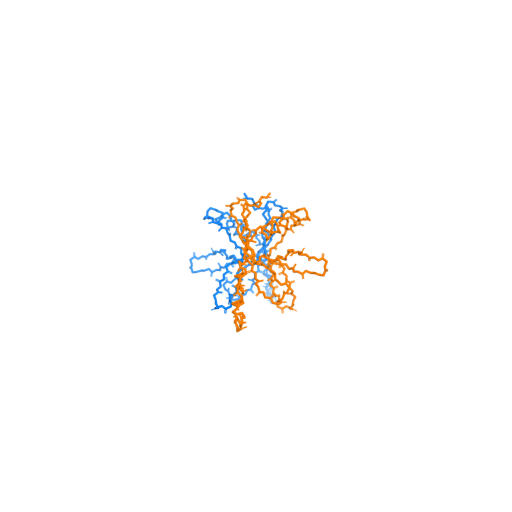 CA 1
ATOM 684 C C . ASN A 1 89 ? 1.569 -20.734 -29.953 1 37.53 89 ASN A C 1
ATOM 686 O O . ASN A 1 89 ? 2.797 -20.797 -30.031 1 37.53 89 ASN A O 1
ATOM 690 N N . GLU A 1 90 ? 1.176 -21.797 -29.328 1 35.78 90 GLU A N 1
ATOM 691 C CA . GLU A 1 90 ? 1.548 -23.062 -29.953 1 35.78 90 GLU A CA 1
ATOM 692 C C . GLU A 1 90 ? 1.558 -22.938 -31.484 1 35.78 90 GLU A C 1
ATOM 694 O O . GLU A 1 90 ? 0.511 -22.734 -32.094 1 35.78 90 GLU A O 1
ATOM 699 N N . GLU A 1 91 ? 2.498 -22.125 -32.094 1 36.59 91 GLU A N 1
ATOM 700 C CA . GLU A 1 91 ? 2.773 -22.312 -33.5 1 36.59 91 GLU A CA 1
ATOM 701 C C . GLU A 1 91 ? 2.77 -23.797 -33.875 1 36.59 91 GLU A C 1
ATOM 703 O O . GLU A 1 91 ? 3.555 -24.578 -33.312 1 36.59 91 GLU A O 1
ATOM 708 N N . SER A 1 92 ? 1.608 -24.422 -33.812 1 39.56 92 SER A N 1
ATOM 709 C CA . SER A 1 92 ? 1.397 -25.688 -34.5 1 39.56 92 SER A CA 1
ATOM 710 C C . SER A 1 92 ? 2.262 -25.766 -35.75 1 39.56 92 SER A C 1
ATOM 712 O O . SER A 1 92 ? 2.061 -25.016 -36.719 1 39.56 92 SER A O 1
ATOM 714 N N . SER A 1 93 ? 3.578 -25.812 -35.562 1 37.53 93 SER A N 1
ATOM 715 C CA . SER A 1 93 ? 4.453 -26.188 -36.688 1 37.53 93 SER A CA 1
ATOM 716 C C . SER A 1 93 ? 3.867 -27.359 -37.469 1 37.53 93 SER A C 1
ATOM 718 O O . SER A 1 93 ? 3.928 -28.5 -37.031 1 37.53 93 SER A O 1
ATOM 720 N N . ALA A 1 94 ? 2.574 -27.328 -37.781 1 39.44 94 ALA A N 1
ATOM 721 C CA . ALA A 1 94 ? 1.992 -28.25 -38.781 1 39.44 94 ALA A CA 1
ATOM 722 C C . ALA A 1 94 ? 2.912 -28.406 -39.969 1 39.44 94 ALA A C 1
ATOM 724 O O . ALA A 1 94 ? 3.002 -27.516 -40.812 1 39.44 94 ALA A O 1
ATOM 725 N N . ASP A 1 95 ? 4.227 -28.734 -39.781 1 35.91 95 ASP A N 1
ATOM 726 C CA . ASP A 1 95 ? 5.125 -29.062 -40.875 1 35.91 95 ASP A CA 1
ATOM 727 C C . ASP A 1 95 ? 4.422 -29.922 -41.906 1 35.91 95 ASP A C 1
ATOM 729 O O . ASP A 1 95 ? 3.635 -30.812 -41.562 1 35.91 95 ASP A O 1
ATOM 733 N N . GLU A 1 96 ? 4.188 -29.359 -43.125 1 35.75 96 GLU A N 1
ATOM 734 C CA . GLU A 1 96 ? 3.752 -29.797 -44.438 1 35.75 96 GLU A CA 1
ATOM 735 C C . GLU A 1 96 ? 4.344 -31.156 -44.781 1 35.75 96 GLU A C 1
ATOM 737 O O . GLU A 1 96 ? 5.547 -31.281 -45.031 1 35.75 96 GLU A O 1
ATOM 742 N N . SER A 1 97 ? 4.133 -32.156 -43.875 1 37.5 97 SER A N 1
ATOM 743 C CA . SER A 1 97 ? 4.531 -33.5 -44.344 1 37.5 97 SER A CA 1
ATOM 744 C C . SER A 1 97 ? 3.977 -33.781 -45.75 1 37.5 97 SER A C 1
ATOM 746 O O . SER A 1 97 ? 2.768 -33.938 -45.906 1 37.5 97 SER A O 1
ATOM 748 N N . ILE A 1 98 ? 4.277 -32.844 -46.656 1 37.69 98 ILE A N 1
ATOM 749 C CA . ILE A 1 98 ? 4.012 -33.156 -48.062 1 37.69 98 ILE A CA 1
ATOM 750 C C . ILE A 1 98 ? 4.605 -34.5 -48.406 1 37.69 98 ILE A C 1
ATOM 752 O O . ILE A 1 98 ? 5.828 -34.688 -48.406 1 37.69 98 ILE A O 1
ATOM 756 N N . VAL A 1 99 ? 4.188 -35.562 -47.688 1 36.28 99 VAL A N 1
ATOM 757 C CA . VAL A 1 99 ? 4.539 -36.875 -48.219 1 36.28 99 VAL A CA 1
ATOM 758 C C . VAL A 1 99 ? 4.336 -36.938 -49.719 1 36.28 99 VAL A C 1
ATOM 760 O O . VAL A 1 99 ? 3.266 -36.562 -50.219 1 36.28 99 VAL A O 1
ATOM 763 N N . GLU A 1 100 ? 5.5 -36.688 -50.375 1 36.69 100 GLU A N 1
ATOM 764 C CA . GLU A 1 100 ? 5.789 -36.906 -51.781 1 36.69 100 GLU A CA 1
ATOM 765 C C . GLU A 1 100 ? 5.117 -38.156 -52.312 1 36.69 100 GLU A C 1
ATOM 767 O O . GLU A 1 100 ? 5.535 -39.281 -52 1 36.69 100 GLU A O 1
ATOM 772 N N . GLU A 1 101 ? 3.811 -38.25 -51.938 1 29.89 101 GLU A N 1
ATOM 773 C CA . GLU A 1 101 ? 3.223 -39.438 -52.531 1 29.89 101 GLU A CA 1
ATOM 774 C C . GLU A 1 101 ? 3.211 -39.312 -54.062 1 29.89 101 GLU A C 1
ATOM 776 O O . GLU A 1 101 ? 2.744 -40.219 -54.75 1 29.89 101 GLU A O 1
ATOM 781 N N . ASN A 1 102 ? 4.195 -38.531 -54.688 1 29.42 102 ASN A N 1
ATOM 782 C CA . ASN A 1 102 ? 4.078 -38.969 -56.062 1 29.42 102 ASN A CA 1
ATOM 783 C C . ASN A 1 102 ? 4.605 -40.375 -56.281 1 29.42 102 ASN A C 1
ATOM 785 O O . ASN A 1 102 ? 5.621 -40.75 -55.688 1 29.42 102 ASN A O 1
ATOM 789 N N . MET B 1 1 ? -14.477 -1.155 5.797 1 89.94 1 MET B N 1
ATOM 790 C CA . MET B 1 1 ? -13.062 -0.899 6.047 1 89.94 1 MET B CA 1
ATOM 791 C C . MET B 1 1 ? -12.883 0.204 7.086 1 89.94 1 MET B C 1
ATOM 793 O O . MET B 1 1 ? -13.445 1.291 6.945 1 89.94 1 MET B O 1
ATOM 797 N N . GLU B 1 2 ? -12.211 -0.095 8.141 1 94.44 2 GLU B N 1
ATOM 798 C CA . GLU B 1 2 ? -11.977 0.852 9.227 1 94.44 2 GLU B CA 1
ATOM 799 C C . GLU B 1 2 ? -10.492 1.187 9.359 1 94.44 2 GLU B C 1
ATOM 801 O O . GLU B 1 2 ? -9.641 0.299 9.281 1 94.44 2 GLU B O 1
ATOM 806 N N . ILE B 1 3 ? -10.281 2.467 9.539 1 96.5 3 ILE B N 1
ATOM 807 C CA . ILE B 1 3 ? -8.922 2.891 9.875 1 96.5 3 ILE B CA 1
ATOM 808 C C . ILE B 1 3 ? -8.688 2.732 11.375 1 96.5 3 ILE B C 1
ATOM 810 O O . ILE B 1 3 ? -9.227 3.498 12.18 1 96.5 3 ILE B O 1
ATOM 814 N N . THR B 1 4 ? -7.914 1.77 11.734 1 97.25 4 THR B N 1
ATOM 815 C CA . THR B 1 4 ? -7.828 1.407 13.148 1 97.25 4 THR B CA 1
ATOM 816 C C . THR B 1 4 ? -6.629 2.082 13.805 1 97.25 4 THR B C 1
ATOM 818 O O . THR B 1 4 ? -6.547 2.152 15.039 1 97.25 4 THR B O 1
ATOM 821 N N . ASP B 1 5 ? -5.664 2.512 13.055 1 97.19 5 ASP B N 1
ATOM 822 C CA . ASP B 1 5 ? -4.496 3.186 13.609 1 97.19 5 ASP B CA 1
ATOM 823 C C . ASP B 1 5 ? -3.871 4.137 12.594 1 97.19 5 ASP B C 1
ATOM 825 O O . ASP B 1 5 ? -3.91 3.879 11.391 1 97.19 5 ASP B O 1
ATOM 829 N N . VAL B 1 6 ? -3.412 5.25 13.094 1 97.88 6 VAL B N 1
ATOM 830 C CA . VAL B 1 6 ? -2.654 6.223 12.312 1 97.88 6 VAL B CA 1
ATOM 831 C C . VAL B 1 6 ? -1.368 6.59 13.055 1 97.88 6 VAL B C 1
ATOM 833 O O . VAL B 1 6 ? -1.408 7.031 14.203 1 97.88 6 VAL B O 1
ATOM 836 N N . ARG B 1 7 ? -0.272 6.285 12.453 1 96.38 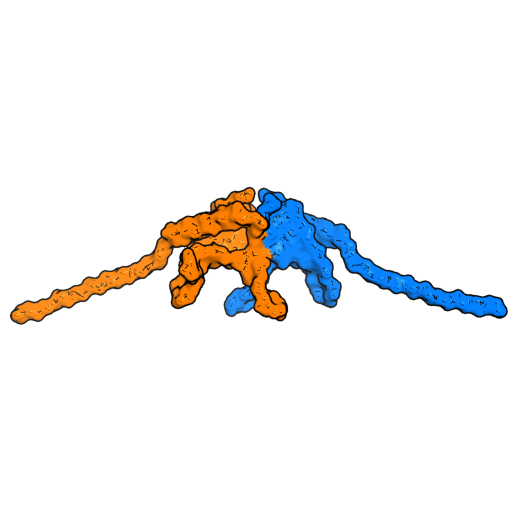7 ARG B N 1
ATOM 837 C CA . ARG B 1 7 ? 1.021 6.738 12.961 1 96.38 7 ARG B CA 1
ATOM 838 C C . ARG B 1 7 ? 1.596 7.844 12.078 1 96.38 7 ARG B C 1
ATOM 840 O O . ARG B 1 7 ? 1.687 7.695 10.859 1 96.38 7 ARG B O 1
ATOM 847 N N . LEU B 1 8 ? 1.938 8.945 12.734 1 96.12 8 LEU B N 1
ATOM 848 C CA . LEU B 1 8 ? 2.312 10.125 11.953 1 96.12 8 LEU B CA 1
ATOM 849 C C . LEU B 1 8 ? 3.533 10.805 12.562 1 96.12 8 LEU B C 1
ATOM 851 O O . LEU B 1 8 ? 3.645 10.914 13.781 1 96.12 8 LEU B O 1
ATOM 855 N N . ARG B 1 9 ? 4.438 11.156 11.703 1 93.38 9 ARG B N 1
ATOM 856 C CA . ARG B 1 9 ? 5.566 12 12.078 1 93.38 9 ARG B CA 1
ATOM 857 C C . ARG B 1 9 ? 5.602 13.273 11.25 1 93.38 9 ARG B C 1
ATOM 859 O O . ARG B 1 9 ? 5.508 13.227 10.023 1 93.38 9 ARG B O 1
ATOM 866 N N . ARG B 1 10 ? 5.828 14.328 11.938 1 93.81 10 ARG B N 1
ATOM 867 C CA . ARG B 1 10 ? 5.93 15.594 11.219 1 93.81 10 ARG B CA 1
ATOM 868 C C . ARG B 1 10 ? 7.297 15.75 10.562 1 93.81 10 ARG B C 1
ATOM 870 O O . ARG B 1 10 ? 8.297 15.227 11.062 1 93.81 10 ARG B O 1
ATOM 877 N N . VAL B 1 11 ? 7.199 16.344 9.438 1 90.5 11 VAL B N 1
ATOM 878 C CA . VAL B 1 11 ? 8.43 16.625 8.703 1 90.5 11 VAL B CA 1
ATOM 879 C C . VAL B 1 11 ? 8.664 18.141 8.656 1 90.5 11 VAL B C 1
ATOM 881 O O . VAL B 1 11 ? 7.832 18.891 8.133 1 90.5 11 VAL B O 1
ATOM 884 N N . GLU B 1 12 ? 9.68 18.609 9.414 1 81.94 12 GLU B N 1
ATOM 885 C CA . GLU B 1 12 ? 10.008 20.031 9.438 1 81.94 12 GLU B CA 1
ATOM 886 C C . GLU B 1 12 ? 10.938 20.391 8.289 1 81.94 12 GLU B C 1
ATOM 888 O O . GLU B 1 12 ? 12.164 20.297 8.406 1 81.94 12 GLU B O 1
ATOM 893 N N . THR B 1 13 ? 10.383 20.516 7.168 1 80.19 13 THR B N 1
ATOM 894 C CA . THR B 1 13 ? 11.188 20.938 6.027 1 80.19 13 THR B CA 1
ATOM 895 C C . THR B 1 13 ? 10.555 22.141 5.336 1 80.19 13 THR B C 1
ATOM 897 O O . THR B 1 13 ? 9.422 22.516 5.633 1 80.19 13 THR B O 1
ATOM 900 N N . ASP B 1 14 ? 11.281 22.891 4.504 1 86.31 14 ASP B N 1
ATOM 901 C CA . ASP B 1 14 ? 10.805 24.016 3.721 1 86.31 14 ASP B CA 1
ATOM 902 C C . ASP B 1 14 ? 9.836 23.562 2.629 1 86.31 14 ASP B C 1
ATOM 904 O O . ASP B 1 14 ? 9.133 24.375 2.035 1 86.31 14 ASP B O 1
ATOM 908 N N . GLY B 1 15 ? 9.703 22.391 2.498 1 89 15 GLY B N 1
ATOM 909 C CA . GLY B 1 15 ? 8.891 21.875 1.407 1 89 15 GLY B CA 1
ATOM 910 C C . GLY B 1 15 ? 7.422 21.75 1.769 1 89 15 GLY B C 1
ATOM 911 O O . GLY B 1 15 ? 7.012 22.125 2.867 1 89 15 GLY B O 1
ATOM 912 N N . ARG B 1 16 ? 6.641 21.281 0.758 1 94.88 16 ARG B N 1
ATOM 913 C CA . ARG B 1 16 ? 5.191 21.172 0.879 1 94.88 16 ARG B CA 1
ATOM 914 C C . ARG B 1 16 ? 4.805 19.984 1.744 1 94.88 16 ARG B C 1
ATOM 916 O O . ARG B 1 16 ? 3.682 19.906 2.252 1 94.88 16 ARG B O 1
ATOM 923 N N . MET B 1 17 ? 5.719 19.047 1.938 1 94.81 17 MET B N 1
ATOM 924 C CA . MET B 1 17 ? 5.406 17.891 2.758 1 94.81 17 MET B CA 1
ATOM 925 C C . MET B 1 17 ? 5.441 18.234 4.242 1 94.81 17 MET B C 1
ATOM 927 O O . MET B 1 17 ? 6.469 18.672 4.754 1 94.81 17 MET B O 1
ATOM 931 N N . LYS B 1 18 ? 4.344 17.938 4.938 1 95.25 18 LYS B N 1
ATOM 932 C CA . LYS B 1 18 ? 4.203 18.359 6.324 1 95.25 18 LYS B CA 1
ATOM 933 C C . LYS B 1 18 ? 4.309 17.188 7.281 1 95.25 18 LYS B C 1
ATOM 935 O O . LYS B 1 18 ? 4.637 17.344 8.453 1 95.25 18 LYS B O 1
ATOM 940 N N . ALA B 1 19 ? 4.016 16.016 6.754 1 96.5 19 ALA B N 1
ATOM 941 C CA . ALA B 1 19 ? 4.066 14.828 7.605 1 96.5 19 ALA B CA 1
ATOM 942 C C . ALA B 1 19 ? 4.055 13.555 6.77 1 96.5 19 ALA B C 1
ATOM 944 O O . ALA B 1 19 ? 3.68 13.578 5.594 1 96.5 19 ALA B O 1
ATOM 945 N N . ILE B 1 20 ? 4.562 12.531 7.332 1 95.62 20 ILE B N 1
ATOM 946 C CA . ILE B 1 20 ? 4.465 11.188 6.789 1 95.62 20 ILE B CA 1
ATOM 947 C C . ILE B 1 20 ? 3.693 10.289 7.754 1 95.62 20 ILE B C 1
ATOM 949 O O . ILE B 1 20 ? 3.918 10.336 8.969 1 95.62 20 ILE B O 1
ATOM 953 N N . SER B 1 21 ? 2.838 9.523 7.156 1 97.5 21 SER B N 1
ATOM 954 C CA . SER B 1 21 ? 1.972 8.734 8.023 1 97.5 21 SER B CA 1
ATOM 955 C C . SER B 1 21 ? 1.849 7.297 7.527 1 97.5 21 SER B C 1
ATOM 957 O O . SER B 1 21 ? 2.127 7.012 6.359 1 97.5 21 SER B O 1
ATOM 959 N N . SER B 1 22 ? 1.533 6.422 8.484 1 97.75 22 SER B N 1
ATOM 960 C CA . SER B 1 22 ? 1.098 5.055 8.219 1 97.75 22 SER B CA 1
ATOM 961 C C . SER B 1 22 ? -0.304 4.805 8.766 1 97.75 22 SER B C 1
ATOM 963 O O . SER B 1 22 ? -0.641 5.27 9.859 1 97.75 22 SER B O 1
ATOM 965 N N . ILE B 1 23 ? -1.077 4.141 7.965 1 98.19 23 ILE B N 1
ATOM 966 C CA . ILE B 1 23 ? -2.406 3.809 8.461 1 98.19 23 ILE B CA 1
ATOM 967 C C . ILE B 1 23 ? -2.568 2.291 8.539 1 98.19 23 ILE B C 1
ATOM 969 O O . ILE B 1 23 ? -1.9 1.554 7.809 1 98.19 23 ILE B O 1
ATOM 973 N N . THR B 1 24 ? -3.422 1.88 9.461 1 97.81 24 THR B N 1
ATOM 974 C CA . THR B 1 24 ? -3.803 0.476 9.57 1 97.81 24 THR B CA 1
ATOM 975 C C . THR B 1 24 ? -5.281 0.29 9.227 1 97.81 24 THR B C 1
ATOM 977 O O . THR B 1 24 ? -6.137 1.01 9.75 1 97.81 24 THR B O 1
ATOM 980 N N . ILE B 1 25 ? -5.484 -0.663 8.344 1 96.19 25 ILE B N 1
ATOM 981 C CA . ILE B 1 25 ? -6.855 -0.963 7.941 1 96.19 25 ILE B CA 1
ATOM 982 C C . ILE B 1 25 ? -7.336 -2.223 8.656 1 96.19 25 ILE B C 1
ATOM 984 O O . ILE B 1 25 ? -6.691 -3.271 8.586 1 96.19 25 ILE B O 1
ATOM 988 N N . ASP B 1 26 ? -8.398 -2.121 9.406 1 96.06 26 ASP B N 1
ATOM 989 C CA . ASP B 1 26 ? -9.102 -3.205 10.086 1 96.06 26 ASP B CA 1
ATOM 990 C C . ASP B 1 26 ? -8.188 -3.906 11.086 1 96.06 26 ASP B C 1
ATOM 992 O O . ASP B 1 26 ? -8.375 -5.086 11.383 1 96.06 26 ASP B O 1
ATOM 996 N N . GLY B 1 27 ? -7.156 -3.273 11.5 1 96.19 27 GLY B N 1
ATOM 997 C CA . GLY B 1 27 ? -6.219 -3.855 12.445 1 96.19 27 GLY B CA 1
ATOM 998 C C . GLY B 1 27 ? -5.367 -4.953 11.844 1 96.19 27 GLY B C 1
ATOM 999 O O . GLY B 1 27 ? -4.742 -5.73 12.57 1 96.19 27 GLY B O 1
ATOM 1000 N N . GLU B 1 28 ? -5.336 -5.031 10.469 1 96.19 28 GLU B N 1
ATOM 1001 C CA . GLU B 1 28 ? -4.727 -6.211 9.867 1 96.19 28 GLU B CA 1
ATOM 1002 C C . GLU B 1 28 ? -3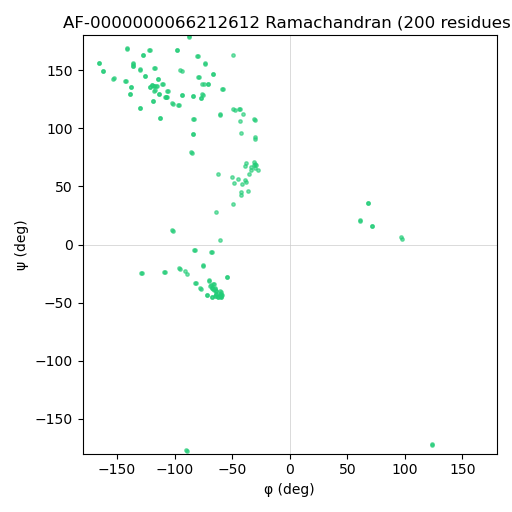.689 -5.816 8.812 1 96.19 28 GLU B C 1
ATOM 1004 O O . GLU B 1 28 ? -2.771 -6.586 8.523 1 96.19 28 GLU B O 1
ATOM 1009 N N . PHE B 1 29 ? -3.777 -4.668 8.219 1 97.62 29 PHE B N 1
ATOM 1010 C CA . PHE B 1 29 ? -2.996 -4.32 7.039 1 97.62 29 PHE B CA 1
ATOM 1011 C C . PHE B 1 29 ? -2.486 -2.887 7.129 1 97.62 29 PHE B C 1
ATOM 1013 O O . PHE B 1 29 ? -3.266 -1.959 7.359 1 97.62 29 PHE B O 1
ATOM 1020 N N . VAL B 1 30 ? -1.226 -2.676 6.918 1 97.88 30 VAL B N 1
ATOM 1021 C CA . VAL B 1 30 ? -0.601 -1.371 7.105 1 97.88 30 VAL B CA 1
ATOM 1022 C C . VAL B 1 30 ? -0.196 -0.793 5.75 1 97.88 30 VAL B C 1
ATOM 1024 O O . VAL B 1 30 ? 0.312 -1.514 4.887 1 97.88 30 VAL B O 1
ATOM 1027 N N . ILE B 1 31 ? -0.421 0.479 5.555 1 97.62 31 ILE B N 1
ATOM 1028 C CA . ILE B 1 31 ? 0.048 1.248 4.406 1 97.62 31 ILE B CA 1
ATOM 1029 C C . ILE B 1 31 ? 0.976 2.365 4.879 1 97.62 31 ILE B C 1
ATOM 1031 O O . ILE B 1 31 ? 0.591 3.189 5.715 1 97.62 31 ILE B O 1
ATOM 1035 N N . HIS B 1 32 ? 2.123 2.33 4.348 1 97.25 32 HIS B N 1
ATOM 1036 C CA . HIS B 1 32 ? 3.119 3.34 4.695 1 97.25 32 HIS B CA 1
ATOM 1037 C C . HIS B 1 32 ? 3.156 4.453 3.654 1 97.25 32 HIS B C 1
ATOM 1039 O O . HIS B 1 32 ? 2.504 4.359 2.611 1 97.25 32 HIS B O 1
ATOM 1045 N N . ASP B 1 33 ? 3.82 5.527 4 1 96.12 33 ASP B N 1
ATOM 1046 C CA . ASP B 1 33 ? 4.219 6.609 3.104 1 96.12 33 ASP B CA 1
ATOM 1047 C C . ASP B 1 33 ? 3.006 7.391 2.611 1 96.12 33 ASP B C 1
ATOM 1049 O O . ASP B 1 33 ? 2.959 7.812 1.452 1 96.12 33 ASP B O 1
ATOM 1053 N N . ILE B 1 34 ? 2.074 7.516 3.486 1 97.38 34 ILE B N 1
ATOM 1054 C CA . ILE B 1 34 ? 0.993 8.469 3.256 1 97.38 34 ILE B CA 1
ATOM 1055 C C . ILE B 1 34 ? 1.427 9.859 3.701 1 97.38 34 ILE B C 1
ATOM 1057 O O . ILE B 1 34 ? 1.848 10.055 4.844 1 97.38 34 ILE B O 1
ATOM 1061 N N . ARG B 1 35 ? 1.289 10.852 2.83 1 96.62 35 ARG B N 1
ATOM 1062 C CA . ARG B 1 35 ? 1.897 12.148 3.098 1 96.62 35 ARG B CA 1
ATOM 1063 C C . ARG B 1 35 ? 0.833 13.227 3.289 1 96.62 35 ARG B C 1
ATOM 1065 O O . ARG B 1 35 ? -0.185 13.227 2.594 1 96.62 35 ARG B O 1
ATOM 1072 N N . VAL B 1 36 ? 1.154 14.031 4.172 1 97.12 36 VAL B N 1
ATOM 1073 C CA . VAL B 1 36 ? 0.38 15.258 4.324 1 97.12 36 VAL B CA 1
ATOM 1074 C C . VAL B 1 36 ? 1.07 16.406 3.586 1 97.12 36 VAL B C 1
ATOM 1076 O O . VAL B 1 36 ? 2.205 16.766 3.908 1 97.12 36 VAL B O 1
ATOM 1079 N N . ILE B 1 37 ? 0.356 16.938 2.662 1 96.5 37 ILE B N 1
ATOM 1080 C CA . ILE B 1 37 ? 0.945 17.922 1.764 1 96.5 37 ILE B CA 1
ATOM 1081 C C . ILE B 1 37 ? 0.236 19.266 1.937 1 96.5 37 ILE B C 1
ATOM 1083 O O . ILE B 1 37 ? -0.993 19.328 2.018 1 96.5 37 ILE B O 1
ATOM 1087 N N . ASP B 1 38 ? 1.035 20.297 2.057 1 95.38 38 ASP B N 1
ATOM 1088 C CA . ASP B 1 38 ? 0.506 21.656 2.059 1 95.38 38 ASP B CA 1
ATOM 1089 C C . ASP B 1 38 ? 0.309 22.172 0.636 1 95.38 38 ASP B C 1
ATOM 1091 O O . ASP B 1 38 ? 1.238 22.703 0.031 1 95.38 38 ASP B O 1
ATOM 1095 N N . GLY B 1 39 ? -0.936 22.016 0.141 1 94.12 39 GLY B N 1
ATOM 1096 C CA . GLY B 1 39 ? -1.259 22.469 -1.201 1 94.12 39 GLY B CA 1
ATOM 1097 C C . GLY B 1 39 ? -1.732 23.922 -1.243 1 94.12 39 GLY B C 1
ATOM 1098 O O . GLY B 1 39 ? -1.764 24.594 -0.214 1 94.12 39 GLY B O 1
ATOM 1099 N N . ASN B 1 40 ? -2.068 24.328 -2.434 1 94.12 40 ASN B N 1
ATOM 1100 C CA . ASN B 1 40 ? -2.49 25.703 -2.645 1 94.12 40 ASN B CA 1
ATOM 1101 C C . ASN B 1 40 ? -3.809 26 -1.935 1 94.12 40 ASN B C 1
ATOM 1103 O O . ASN B 1 40 ? -4.039 27.125 -1.492 1 94.12 40 ASN B O 1
ATOM 1107 N N . GLU B 1 41 ? -4.625 25 -1.904 1 93.44 41 GLU B N 1
ATOM 1108 C CA . GLU B 1 41 ? -5.941 25.188 -1.307 1 93.44 41 GLU B CA 1
ATOM 1109 C C . GLU B 1 41 ? -6 24.609 0.103 1 93.44 41 GLU B C 1
ATOM 1111 O O . GLU B 1 41 ? -7.086 24.422 0.658 1 93.44 41 GLU B O 1
ATOM 1116 N N . GLY B 1 42 ? -4.918 24.281 0.628 1 93.25 42 GLY B N 1
ATOM 1117 C CA . GLY B 1 42 ? -4.898 23.719 1.971 1 93.25 42 GLY B CA 1
ATOM 1118 C C . GLY B 1 42 ? -4.223 22.359 2.043 1 93.25 42 GLY B C 1
ATOM 1119 O O . GLY B 1 42 ? -3.668 21.891 1.051 1 93.25 42 GLY B O 1
ATOM 1120 N N . LEU B 1 43 ? -4.363 21.781 3.209 1 94.44 43 LEU B N 1
ATOM 1121 C CA . LEU B 1 43 ? -3.729 20.484 3.439 1 94.44 43 LEU B CA 1
ATOM 1122 C C . LEU B 1 43 ? -4.508 19.375 2.752 1 94.44 43 LEU B C 1
ATOM 1124 O O . LEU B 1 43 ? -5.742 19.375 2.762 1 94.44 43 LEU B O 1
ATOM 1128 N N . PHE B 1 44 ? -3.762 18.438 2.131 1 95.56 44 PHE B N 1
ATOM 1129 C CA . PHE B 1 44 ? -4.391 17.219 1.619 1 95.56 44 PHE B CA 1
ATOM 1130 C C . PHE B 1 44 ? -3.492 16.016 1.835 1 95.56 44 PHE B C 1
ATOM 1132 O O . PHE B 1 44 ? -2.342 16.156 2.254 1 95.56 44 PHE B O 1
ATOM 1139 N N . VAL B 1 45 ? -4.078 14.93 1.621 1 97.19 45 VAL B N 1
ATOM 1140 C CA . VAL B 1 45 ? -3.369 13.68 1.867 1 97.19 45 VAL B CA 1
ATOM 1141 C C . VAL B 1 45 ? -3.018 13.016 0.539 1 97.19 45 VAL B C 1
ATOM 1143 O O . VAL B 1 45 ? -3.877 12.859 -0.333 1 97.19 45 VAL B O 1
ATOM 1146 N N . ALA B 1 46 ? -1.736 12.719 0.419 1 97 46 ALA B N 1
ATOM 1147 C CA . ALA B 1 46 ? -1.259 12.047 -0.788 1 97 46 ALA B CA 1
ATOM 1148 C C . ALA B 1 46 ? -0.938 10.578 -0.511 1 97 46 ALA B C 1
ATOM 1150 O O . ALA B 1 46 ? -0.28 10.258 0.481 1 97 46 ALA B O 1
ATOM 1151 N N . MET B 1 47 ? -1.45 9.695 -1.394 1 97.31 47 MET B N 1
ATOM 1152 C CA . MET B 1 47 ? -1.231 8.258 -1.28 1 97.31 47 MET B CA 1
ATOM 1153 C C . MET B 1 47 ? 0.199 7.891 -1.663 1 97.31 47 MET B C 1
ATOM 1155 O O . MET B 1 47 ? 0.892 8.672 -2.312 1 97.31 47 MET B O 1
ATOM 1159 N N . PRO B 1 48 ? 0.708 6.727 -1.139 1 96.31 48 PRO B N 1
ATOM 1160 C CA . PRO B 1 48 ? 2.041 6.336 -1.604 1 96.31 48 PRO B CA 1
ATOM 1161 C C . PRO B 1 48 ? 2.109 6.16 -3.119 1 96.31 48 PRO B C 1
ATOM 1163 O O . PRO B 1 48 ? 1.238 5.52 -3.711 1 96.31 48 PRO B O 1
ATOM 1166 N N . SER B 1 49 ? 3.129 6.707 -3.703 1 93.5 49 SER B N 1
ATOM 1167 C CA . SER B 1 49 ? 3.264 6.691 -5.156 1 93.5 49 SER B CA 1
ATOM 1168 C C . SER B 1 49 ? 4.691 6.352 -5.578 1 93.5 49 SER B C 1
ATOM 1170 O O . SER B 1 49 ? 5.613 6.406 -4.762 1 93.5 49 SER B O 1
ATOM 1172 N N . LYS B 1 50 ? 4.809 5.809 -6.715 1 89.25 50 LYS B N 1
ATOM 1173 C CA . LYS B 1 50 ? 6.113 5.539 -7.309 1 89.25 50 LYS B CA 1
ATOM 1174 C C . LYS B 1 50 ? 6.184 6.055 -8.742 1 89.25 50 LYS B C 1
ATOM 1176 O O . LYS B 1 50 ? 5.152 6.234 -9.391 1 89.25 50 LYS B O 1
ATOM 1181 N N . ARG B 1 51 ? 7.363 6.387 -9.055 1 88.06 51 ARG B N 1
ATOM 1182 C CA . ARG B 1 51 ? 7.57 6.797 -10.445 1 88.06 51 ARG B CA 1
ATOM 1183 C C . ARG B 1 51 ? 7.582 5.594 -11.375 1 88.06 51 ARG B C 1
ATOM 1185 O O . ARG B 1 51 ? 8.258 4.598 -11.109 1 88.06 51 ARG B O 1
ATOM 1192 N N . THR B 1 52 ? 6.832 5.633 -12.383 1 86.38 52 THR B N 1
ATOM 1193 C CA . THR B 1 52 ? 6.828 4.57 -13.383 1 86.38 52 THR B CA 1
ATOM 1194 C C . THR B 1 52 ? 8.016 4.723 -14.336 1 86.38 52 THR B C 1
ATOM 1196 O O . THR B 1 52 ? 8.641 5.781 -14.383 1 86.38 52 THR B O 1
ATOM 1199 N N . PRO B 1 53 ? 8.305 3.602 -15.047 1 82.62 53 PRO B N 1
ATOM 1200 C CA . PRO B 1 53 ? 9.391 3.693 -16.016 1 82.62 53 PRO B CA 1
ATOM 1201 C C . PRO B 1 53 ? 9.195 4.836 -17.016 1 82.62 53 PRO B C 1
ATOM 1203 O O . PRO B 1 53 ? 10.172 5.406 -17.5 1 82.62 53 PRO B O 1
ATOM 1206 N N . ASP B 1 54 ? 7.98 5.258 -17.344 1 87.81 54 ASP B N 1
ATOM 1207 C CA . ASP B 1 54 ? 7.676 6.328 -18.281 1 87.81 54 ASP B CA 1
ATOM 1208 C C . ASP B 1 54 ? 7.785 7.699 -17.625 1 87.81 54 ASP B C 1
ATOM 1210 O O . ASP B 1 54 ? 7.617 8.727 -18.281 1 87.81 54 ASP B O 1
ATOM 1214 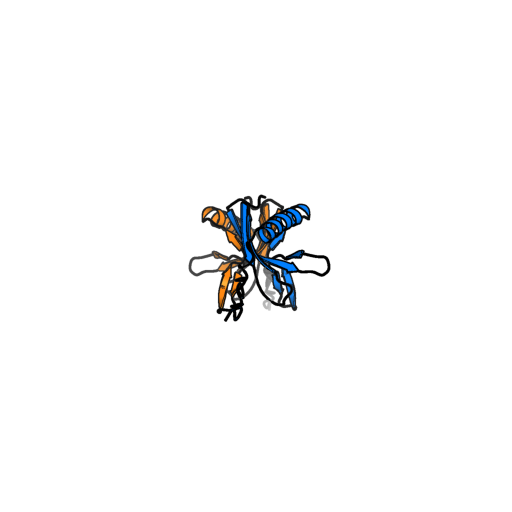N N . GLY B 1 55 ? 8.023 7.766 -16.359 1 89 55 GLY B N 1
ATOM 1215 C CA . GLY B 1 55 ? 8.258 9.023 -15.656 1 89 55 GLY B CA 1
ATOM 1216 C C . GLY B 1 55 ? 7.016 9.555 -14.961 1 89 55 GLY B C 1
ATOM 1217 O O . GLY B 1 55 ? 7.051 10.633 -14.367 1 89 55 GLY B O 1
ATOM 1218 N N . GLU B 1 56 ? 6.016 8.828 -15 1 91.94 56 GLU B N 1
ATOM 1219 C CA . GLU B 1 56 ? 4.777 9.242 -14.352 1 91.94 56 GLU B CA 1
ATOM 1220 C C . GLU B 1 56 ? 4.684 8.68 -12.93 1 91.94 56 GLU B C 1
ATOM 1222 O O . GLU B 1 56 ? 5.277 7.641 -12.633 1 91.94 56 GLU B O 1
ATOM 1227 N N . PHE B 1 57 ? 4.02 9.453 -12.164 1 89.88 57 PHE B N 1
ATOM 1228 C CA . PHE B 1 57 ? 3.801 8.969 -10.805 1 89.88 57 PHE B CA 1
ATOM 1229 C C . PHE B 1 57 ? 2.465 8.242 -10.695 1 89.88 57 PHE B C 1
ATOM 1231 O O . PHE B 1 57 ? 1.441 8.742 -11.172 1 89.88 57 PHE B O 1
ATOM 1238 N N . ARG B 1 58 ? 2.549 7.027 -10.148 1 92.62 58 ARG B N 1
ATOM 1239 C CA . ARG B 1 58 ? 1.331 6.254 -9.914 1 92.62 58 ARG B CA 1
ATOM 1240 C C . ARG B 1 58 ? 1.237 5.801 -8.461 1 92.62 58 ARG B C 1
ATOM 1242 O O . ARG B 1 58 ? 2.242 5.414 -7.863 1 92.62 58 ARG B O 1
ATOM 1249 N N . ASP B 1 59 ? -0.006 5.805 -8.07 1 95.69 59 ASP B N 1
ATOM 1250 C CA . ASP B 1 59 ? -0.22 5.367 -6.691 1 95.69 59 ASP B CA 1
ATOM 1251 C C . ASP B 1 59 ? 0.021 3.867 -6.547 1 95.69 59 ASP B C 1
ATOM 1253 O O . ASP B 1 59 ? -0.423 3.078 -7.383 1 95.69 59 ASP B O 1
ATOM 1257 N N . ILE B 1 60 ? 0.667 3.527 -5.504 1 96.25 60 ILE B N 1
ATOM 1258 C CA . ILE B 1 60 ? 0.871 2.125 -5.152 1 96.25 60 ILE B CA 1
ATOM 1259 C C . ILE B 1 60 ? -0.37 1.584 -4.445 1 96.25 60 ILE B C 1
ATOM 1261 O O . ILE B 1 60 ? -0.703 0.404 -4.578 1 96.25 60 ILE B O 1
ATOM 1265 N N . ALA B 1 61 ? -1.015 2.494 -3.691 1 97.06 61 ALA B N 1
ATOM 1266 C CA . ALA B 1 61 ? -2.244 2.146 -2.982 1 97.06 61 ALA B CA 1
ATOM 1267 C C . ALA B 1 61 ? -3.229 3.312 -2.988 1 97.06 61 ALA B C 1
ATOM 1269 O O . ALA B 1 61 ? -2.83 4.469 -2.836 1 97.06 61 ALA B O 1
ATOM 1270 N N . HIS B 1 62 ? -4.527 2.965 -3.158 1 96.81 62 HIS B N 1
ATOM 1271 C CA . HIS B 1 62 ? -5.496 4.055 -3.148 1 96.81 62 HIS B CA 1
ATOM 1272 C C . HIS B 1 62 ? -6.91 3.535 -2.912 1 96.81 62 HIS B C 1
ATOM 1274 O O . HIS B 1 62 ? -7.238 2.416 -3.314 1 96.81 62 HIS B O 1
ATOM 1280 N N . PRO B 1 63 ? -7.695 4.328 -2.307 1 96.56 63 PRO B N 1
ATOM 1281 C CA . PRO B 1 63 ? -9.117 3.994 -2.184 1 96.56 63 PRO B CA 1
ATOM 1282 C C . PRO B 1 63 ? -9.836 3.99 -3.529 1 96.56 63 PRO B C 1
ATOM 1284 O O . PRO B 1 63 ? -9.516 4.789 -4.41 1 96.56 63 PRO B O 1
ATOM 1287 N N . ILE B 1 64 ? -10.828 3.111 -3.678 1 94.12 64 ILE B N 1
ATOM 1288 C CA . ILE B 1 64 ? -11.555 2.973 -4.938 1 94.12 64 ILE B CA 1
ATOM 1289 C C . ILE B 1 64 ? -12.562 4.109 -5.078 1 94.12 64 ILE B C 1
ATOM 1291 O O . ILE B 1 64 ? -12.836 4.57 -6.191 1 94.12 64 ILE B O 1
ATOM 1295 N N . ASN B 1 65 ? -13.203 4.527 -3.939 1 92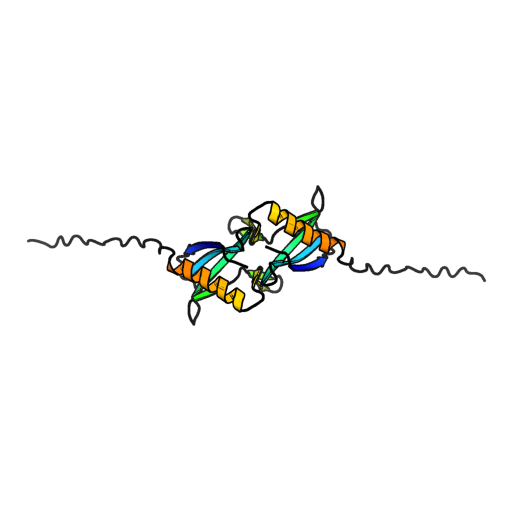.19 65 ASN B N 1
ATOM 1296 C CA . ASN B 1 65 ? -14.219 5.566 -4.016 1 92.19 65 ASN B CA 1
ATOM 1297 C C . ASN B 1 65 ? -13.875 6.762 -3.137 1 92.19 65 ASN B C 1
ATOM 1299 O O . ASN B 1 65 ? -12.992 6.668 -2.277 1 92.19 65 ASN B O 1
ATOM 1303 N N . SER B 1 66 ? -14.633 7.809 -3.404 1 93.44 66 SER B N 1
ATOM 1304 C CA . SER B 1 66 ? -14.344 9.086 -2.752 1 93.44 66 SER B CA 1
ATOM 1305 C C . SER B 1 66 ? -14.672 9.031 -1.264 1 93.44 66 SER B C 1
ATOM 1307 O O . SER B 1 66 ? -14.031 9.703 -0.456 1 93.44 66 SER B O 1
ATOM 1309 N N . GLY B 1 67 ? -15.641 8.234 -0.983 1 94.81 67 GLY B N 1
ATOM 1310 C CA . GLY B 1 67 ? -15.977 8.102 0.424 1 94.81 67 GLY B CA 1
ATOM 1311 C C . GLY B 1 67 ? -14.844 7.527 1.259 1 94.81 67 GLY B C 1
ATOM 1312 O O . GLY B 1 67 ? -14.523 8.055 2.326 1 94.81 67 GLY B O 1
ATOM 1313 N N . THR B 1 68 ? -14.227 6.488 0.742 1 95.69 68 THR B N 1
ATOM 1314 C CA . THR B 1 68 ? -13.094 5.875 1.428 1 95.69 68 THR B CA 1
ATOM 1315 C C . THR B 1 68 ? -11.914 6.832 1.48 1 95.69 68 THR B C 1
ATOM 1317 O O . THR B 1 68 ? -11.219 6.918 2.496 1 95.69 68 THR B O 1
ATOM 1320 N N . ARG B 1 69 ? -11.719 7.566 0.381 1 96.5 69 ARG B N 1
ATOM 1321 C CA . ARG B 1 69 ? -10.664 8.57 0.363 1 96.5 69 ARG B CA 1
ATOM 1322 C C . ARG B 1 69 ? -10.875 9.609 1.455 1 96.5 69 ARG B C 1
ATOM 1324 O O . ARG B 1 69 ? -9.938 9.961 2.178 1 96.5 69 ARG B O 1
ATOM 1331 N N . ALA B 1 70 ? -12.078 10.062 1.629 1 96.12 70 ALA B N 1
ATOM 1332 C CA . ALA B 1 70 ? -12.414 11.07 2.631 1 96.12 70 ALA B CA 1
ATOM 1333 C C . ALA B 1 70 ? -12.188 10.539 4.043 1 96.12 70 ALA B C 1
ATOM 1335 O O . ALA B 1 70 ? -11.672 11.258 4.906 1 96.12 70 ALA B O 1
ATOM 1336 N N . LYS B 1 71 ? -12.5 9.32 4.191 1 96.31 71 LYS B N 1
ATOM 1337 C CA . LYS B 1 71 ? -12.32 8.695 5.5 1 96.31 71 LYS B CA 1
ATOM 1338 C C . LYS B 1 71 ? -10.852 8.641 5.887 1 96.31 71 LYS B C 1
ATOM 1340 O O . LYS B 1 71 ? -10.492 8.961 7.023 1 96.31 71 LYS B O 1
ATOM 1345 N N . ILE B 1 72 ? -10.031 8.273 4.98 1 97.19 72 ILE B N 1
ATOM 1346 C CA . ILE B 1 72 ? -8.594 8.172 5.227 1 97.19 72 ILE B CA 1
ATOM 1347 C C . ILE B 1 72 ? -8.016 9.562 5.457 1 97.19 72 ILE B C 1
ATOM 1349 O O . ILE B 1 72 ? -7.242 9.773 6.398 1 97.19 72 ILE B O 1
ATOM 1353 N N . GLN B 1 73 ? -8.414 10.5 4.621 1 96.88 73 GLN B N 1
ATOM 1354 C CA . GLN B 1 73 ? -7.93 11.867 4.754 1 96.88 73 GLN B CA 1
ATOM 1355 C C . GLN B 1 73 ? -8.305 12.453 6.113 1 96.88 73 GLN B C 1
ATOM 1357 O O . GLN B 1 73 ? -7.473 13.078 6.777 1 96.88 73 GLN B O 1
ATOM 1362 N N . GLU B 1 74 ? -9.516 12.25 6.488 1 96.81 74 GLU B N 1
ATOM 1363 C CA . GLU B 1 74 ? -9.984 12.758 7.773 1 96.81 74 GLU B CA 1
ATOM 1364 C C . GLU B 1 74 ? -9.18 12.164 8.93 1 96.81 74 GLU B C 1
ATOM 1366 O O . GLU B 1 74 ? -8.766 12.891 9.836 1 96.81 74 GLU B O 1
ATOM 1371 N N . ALA B 1 75 ? -8.953 10.891 8.867 1 97.44 75 ALA B N 1
ATOM 1372 C CA . ALA B 1 75 ? -8.203 10.219 9.922 1 97.44 75 ALA B CA 1
ATOM 1373 C C . ALA B 1 75 ? -6.77 10.734 10 1 97.44 75 ALA B C 1
ATOM 1375 O O . ALA B 1 75 ? -6.254 11 11.086 1 97.44 75 ALA B O 1
ATOM 1376 N N . VAL B 1 76 ? -6.145 10.914 8.867 1 97.81 76 VAL B N 1
ATOM 1377 C CA . VAL B 1 76 ? -4.746 11.328 8.812 1 97.81 76 VAL B CA 1
ATOM 1378 C C . VAL B 1 76 ? -4.629 12.797 9.227 1 97.81 76 VAL B C 1
ATOM 1380 O O . VAL B 1 76 ? -3.742 13.156 10 1 97.81 76 VAL B O 1
ATOM 1383 N N . LEU B 1 77 ? -5.531 13.633 8.734 1 96.56 77 LEU B N 1
ATOM 1384 C CA . LEU B 1 77 ? -5.48 15.047 9.078 1 96.56 77 LEU B CA 1
ATOM 1385 C C . LEU B 1 77 ? -5.789 15.266 10.555 1 96.56 77 LEU B C 1
ATOM 1387 O O . LEU B 1 77 ? -5.223 16.172 11.18 1 96.56 77 LEU B O 1
ATOM 1391 N N . ALA B 1 78 ? -6.711 14.477 11.07 1 96 78 ALA B N 1
ATOM 1392 C CA . ALA B 1 78 ? -6.984 14.547 12.5 1 96 78 ALA B CA 1
ATOM 1393 C C . ALA B 1 78 ? -5.738 14.211 13.312 1 96 78 ALA B C 1
ATOM 1395 O O . ALA B 1 78 ? -5.441 14.883 14.305 1 96 78 ALA B O 1
ATOM 1396 N N . ALA B 1 79 ? -5.004 13.172 12.875 1 96.25 79 ALA B N 1
ATOM 1397 C CA . ALA B 1 79 ? -3.762 12.797 13.547 1 96.25 79 ALA B CA 1
ATOM 1398 C C . ALA B 1 79 ? -2.721 13.906 13.43 1 96.25 79 ALA B C 1
ATOM 1400 O O . ALA B 1 79 ? -1.981 14.172 14.383 1 96.25 79 ALA B O 1
ATOM 1401 N N . TYR B 1 80 ? -2.666 14.508 12.281 1 95.38 80 TYR B N 1
ATOM 1402 C CA . TYR B 1 80 ? -1.735 15.609 12.047 1 95.38 80 TYR B CA 1
ATOM 1403 C C . TYR B 1 80 ? -2.006 16.766 13 1 95.38 80 TYR B C 1
ATOM 1405 O O . TYR B 1 80 ? -1.071 17.391 13.516 1 95.38 80 TYR B O 1
ATOM 1413 N N . GLU B 1 81 ? -3.221 17.031 13.219 1 92.38 81 GLU B N 1
ATOM 1414 C CA . GLU B 1 81 ? -3.617 18.156 14.062 1 92.38 81 GLU B CA 1
ATOM 1415 C C . GLU B 1 81 ? -3.254 17.906 15.523 1 92.38 81 GLU B C 1
ATOM 1417 O O . GLU B 1 81 ? -2.912 18.844 16.25 1 92.38 81 GLU B O 1
ATOM 1422 N N . VAL B 1 82 ? -3.371 16.641 15.906 1 88.81 82 VAL B N 1
ATOM 1423 C CA . VAL B 1 82 ? -3.145 16.328 17.312 1 88.81 82 VAL B CA 1
ATOM 1424 C C . VAL B 1 82 ? -1.669 16.016 17.547 1 88.81 82 VAL B C 1
ATOM 1426 O O . VAL B 1 82 ? -1.174 16.125 18.672 1 88.81 82 VAL B O 1
ATOM 1429 N N . ALA B 1 83 ? -1.008 15.586 16.516 1 81.62 83 ALA B N 1
ATOM 1430 C CA . ALA B 1 83 ? 0.409 15.258 16.656 1 81.62 83 ALA B CA 1
ATOM 1431 C C . ALA B 1 83 ? 1.213 16.469 17.094 1 81.62 83 ALA B C 1
ATOM 1433 O O . ALA B 1 83 ? 0.969 17.594 16.641 1 81.62 83 ALA B O 1
ATOM 1434 N N . ASP B 1 84 ? 1.705 16.391 18.312 1 63.97 84 ASP B N 1
ATOM 1435 C CA . ASP B 1 84 ? 2.439 17.453 18.984 1 63.97 84 ASP B CA 1
ATOM 1436 C C . ASP B 1 84 ? 3.521 18.031 18.062 1 63.97 84 ASP B C 1
ATOM 1438 O O . ASP B 1 84 ? 4.152 17.297 17.312 1 63.97 84 ASP B O 1
ATOM 1442 N N . GLU B 1 85 ? 3.406 19.219 17.719 1 56.62 85 GLU B N 1
ATOM 1443 C CA . GLU B 1 85 ? 4.48 19.953 17.062 1 56.62 85 GLU B CA 1
ATOM 1444 C C . GLU B 1 85 ? 5.824 19.688 17.734 1 56.62 85 GLU B C 1
ATOM 1446 O O . GLU B 1 85 ? 5.879 19.453 18.953 1 56.62 85 GLU B O 1
ATOM 1451 N N . PRO B 1 86 ? 6.797 19.094 17.062 1 49.06 86 PRO B N 1
ATOM 1452 C CA . PRO B 1 86 ? 8.023 19.141 17.859 1 49.06 86 PRO B CA 1
ATOM 1453 C C . PRO B 1 86 ? 8.094 20.391 18.75 1 49.06 86 PRO B C 1
ATOM 1455 O O . PRO B 1 86 ? 7.586 21.438 18.375 1 49.06 86 PRO B O 1
ATOM 1458 N N . ALA B 1 87 ? 7.926 20.172 20.016 1 42.22 87 ALA B N 1
ATOM 1459 C CA . ALA B 1 87 ? 8.094 21.328 20.891 1 42.22 87 ALA B CA 1
ATOM 1460 C C . ALA B 1 87 ? 9.109 22.312 20.328 1 42.22 87 ALA B C 1
ATOM 1462 O O . ALA B 1 87 ? 10.242 21.938 20.031 1 42.22 87 ALA B O 1
ATOM 1463 N N . VAL B 1 88 ? 8.797 23 19.297 1 40.62 88 VAL B N 1
ATOM 1464 C CA . VAL B 1 88 ? 9.742 24.109 19.188 1 40.62 88 VAL B CA 1
ATOM 1465 C C . VAL B 1 88 ? 10.234 24.516 20.578 1 40.62 88 VAL B C 1
ATOM 1467 O O . VAL B 1 88 ? 9.445 24.594 21.516 1 40.62 88 VAL B O 1
ATOM 1470 N N . ASN B 1 89 ? 11.312 23.953 21.062 1 37.22 89 ASN B N 1
ATOM 1471 C CA . ASN B 1 89 ? 11.961 24.562 22.219 1 37.22 89 ASN B CA 1
ATOM 1472 C C . ASN B 1 89 ? 11.75 26.078 22.25 1 37.22 89 ASN B C 1
ATOM 1474 O O . ASN B 1 89 ? 12.266 26.797 21.391 1 37.22 89 ASN B O 1
ATOM 1478 N N . GLU B 1 90 ? 10.555 26.547 22.484 1 35.38 90 GLU B N 1
ATOM 1479 C CA . GLU B 1 90 ? 10.5 27.938 22.891 1 35.38 90 GLU B CA 1
ATOM 1480 C C . GLU B 1 90 ? 11.719 28.312 23.734 1 35.38 90 GLU B C 1
ATOM 1482 O O . GLU B 1 90 ? 11.883 27.812 24.859 1 35.38 90 GLU B O 1
ATOM 1487 N N . GLU B 1 91 ? 12.961 28.281 23.172 1 36.38 91 GLU B N 1
ATOM 1488 C CA . GLU B 1 91 ? 14.047 29 23.844 1 36.38 91 GLU B CA 1
ATOM 1489 C C . GLU B 1 91 ? 13.562 30.312 24.438 1 36.38 91 GLU B C 1
ATOM 1491 O O . GLU B 1 91 ? 13.047 31.172 23.703 1 36.38 91 GLU B O 1
ATOM 1496 N N . SER B 1 92 ? 12.75 30.234 25.484 1 39.66 92 SER B N 1
ATOM 1497 C CA . SER B 1 92 ? 12.555 31.375 26.391 1 39.66 92 SER B CA 1
ATOM 1498 C C . SER B 1 92 ? 13.789 32.281 26.406 1 39.66 92 SER B C 1
ATOM 1500 O O . SER B 1 92 ? 14.852 31.875 26.891 1 39.66 92 SER B O 1
ATOM 1502 N N . SER B 1 93 ? 14.078 32.875 25.297 1 37.19 93 SER B N 1
ATOM 1503 C CA . SER B 1 93 ? 15.062 33.969 25.297 1 37.19 93 SER B CA 1
ATOM 1504 C C . SER B 1 93 ? 14.875 34.906 26.484 1 37.19 93 SER B C 1
ATOM 1506 O O . SER B 1 93 ? 13.969 35.719 26.484 1 37.19 93 SER B O 1
ATOM 1508 N N . ALA B 1 94 ? 14.617 34.375 27.703 1 38.72 94 ALA B N 1
ATOM 1509 C CA . ALA B 1 94 ? 14.719 35.156 28.922 1 38.72 94 ALA B CA 1
ATOM 1510 C C . ALA B 1 94 ? 15.914 36.094 28.859 1 38.72 94 ALA B C 1
ATOM 1512 O O . ALA B 1 94 ? 17.062 35.688 29 1 38.72 94 ALA B O 1
ATOM 1513 N N . ASP B 1 95 ? 16.016 36.969 27.812 1 35.22 95 ASP B N 1
ATOM 1514 C CA . ASP B 1 95 ? 17.031 38 27.688 1 35.22 95 ASP B CA 1
ATOM 1515 C C . ASP B 1 95 ? 17.234 38.719 29.031 1 35.22 95 ASP B C 1
ATOM 1517 O O . ASP B 1 95 ? 16.281 39.031 29.719 1 35.22 95 ASP B O 1
ATOM 1521 N N . GLU B 1 96 ? 18.359 38.438 29.719 1 36.03 96 GLU B N 1
ATOM 1522 C CA . GLU B 1 96 ? 19.078 39 30.859 1 36.03 96 GLU B CA 1
ATOM 1523 C C . GLU B 1 96 ? 18.984 40.531 30.875 1 36.03 96 GLU B C 1
ATOM 1525 O O . GLU B 1 96 ? 19.531 41.188 29.984 1 36.03 96 GLU B O 1
ATOM 1530 N N . SER B 1 97 ? 17.688 41.031 30.969 1 39 97 SER B N 1
ATOM 1531 C CA . SER B 1 97 ? 17.594 42.469 31.188 1 39 97 SER B CA 1
ATOM 1532 C C . SER B 1 97 ? 18.578 42.906 32.25 1 39 97 SER B C 1
ATOM 1534 O O . SER B 1 97 ? 18.359 42.656 33.438 1 39 97 SER B O 1
ATOM 1536 N N . ILE B 1 98 ? 19.812 42.594 32 1 36.91 98 ILE B N 1
ATOM 1537 C CA . ILE B 1 98 ? 20.875 43.062 32.875 1 36.91 98 ILE B CA 1
ATOM 1538 C C . ILE B 1 98 ? 20.906 44.594 32.906 1 36.91 98 ILE B C 1
ATOM 1540 O O . ILE B 1 98 ? 21.797 45.188 33.531 1 36.91 98 ILE B O 1
ATOM 1544 N N . VAL B 1 99 ? 19.922 45.281 32.219 1 35.72 99 VAL B N 1
ATOM 1545 C CA . VAL B 1 99 ? 20.516 46.625 32.031 1 35.72 99 VAL B CA 1
ATOM 1546 C C . VAL B 1 99 ? 21.062 47.156 33.344 1 35.72 99 VAL B C 1
ATOM 1548 O O . VAL B 1 99 ? 20.547 46.781 34.406 1 35.72 99 VAL B O 1
ATOM 1551 N N . GLU B 1 100 ? 21.906 48.156 33.156 1 34.94 100 GLU B N 1
ATOM 1552 C CA . GLU B 1 100 ? 22.953 49 33.719 1 34.94 100 GLU B CA 1
ATOM 1553 C C . GLU B 1 100 ? 22.438 49.812 34.906 1 34.94 100 GLU B C 1
ATOM 1555 O O . GLU B 1 100 ? 21.578 50.688 34.719 1 34.94 100 GLU B O 1
ATOM 1560 N N . GLU B 1 101 ? 22 49.062 35.906 1 30.27 101 GLU B N 1
ATOM 1561 C CA . GLU B 1 101 ? 21.766 49.844 37.125 1 30.27 101 GLU B CA 1
ATOM 1562 C C . GLU B 1 101 ? 22.953 50.719 37.469 1 30.27 101 GLU B C 1
ATOM 1564 O O . GLU B 1 101 ? 23 51.344 38.531 1 30.27 101 GLU B O 1
ATOM 1569 N N . ASN B 1 102 ? 23.688 51.281 36.375 1 29.59 102 ASN B N 1
ATOM 1570 C CA . ASN B 1 102 ? 24.422 52.406 36.938 1 29.59 102 ASN B CA 1
ATOM 1571 C C . ASN B 1 102 ? 23.484 53.531 37.344 1 29.59 102 ASN B C 1
ATOM 1573 O O . ASN B 1 102 ? 22.547 53.875 36.594 1 29.59 102 ASN B O 1
#

Radius of gyration: 25.32 Å; Cα contacts (8 Å, |Δi|>4): 351; chains: 2; bounding box: 40×92×93 Å

Secondary structure (DSSP, 8-state):
--EEEEEEEE--SSSSEEEEEEEEETTTEEEEEEEEEEETTEEEEE--EEE-TTS-EEESEEESSHHHHHHHHHHHHHHHHHS-------------------/--EEEEEEEE--SSSSEEEEEEEEETTTEEEEEEEEEEETTEEEEE--EEE-TTS-EEESEEESSHHHHHHHHHHHHHHHHHS-------------------

Foldseek 3Di:
DDFPDKDKDADPDPAQWGIWMWTDDPVPDIAGGWTWGQDPVGIWIDADWDQDPVGDIDHPDDDPDPVVRVNVGVVHVVCVVVVDDPPPPPPPCVPCCVVPPD/DDFPDKDKDADPDPAQWGIWIWTDDPVPDIAGGWTWGQDPVGIWIDADWDQDPVGDIDHPDDDPDPVVRVNVGVVHVVCVVPVDDPPPPPPPCVPPPVPDPD

Nearest PDB structures (foldseek):
  2ia9-assembly1_A  TM=9.791E-01  e=6.138E-11  Bacillus subtilis
  2ia9-assembly2_C  TM=9.866E-01  e=2.496E-10  Bacillus subtilis
  2i9x-assembly1_A  TM=9.367E-01  e=1.685E-10  Staphylococcus epidermidis ATCC 12228
  2ia9-assembly3_E  TM=9.380E-01  e=1.270E-09  Bacillus subtilis
  2ia9-assembly3_F  TM=9.948E-01  e=5.775E-09  Bacillus subtilis

Sequence (204 aa):
MEITDVRLRRVETDGRMKAISSITIDGEFVIHDIRVIDGNEGLFVAMPSKRTPDGEFRDIAHPINSGTRAKIQEAVLAAYEVADEPAVNEESSADESIVEENMEITDVRLRRVETDGRMKAISSITIDGEFVIHDIRVIDGNEGLFVAMPSKRTPDGEFRDIAHPINSGTRAKIQEAVLAAYEVADEPAVNEESSADESIVEEN

pLDDT: mean 84.12, std 21.78, range [29.42, 98.19]

Solvent-accessible surface area (backbone atoms only — not comparable to full-atom values): 11911 Å² total; per-residue (Å²): 136,44,81,66,44,76,47,74,46,77,41,94,56,96,56,49,50,46,25,43,26,32,39,23,43,64,75,37,35,36,40,38,59,29,30,33,30,58,50,95,91,41,76,47,68,42,61,28,62,43,71,42,98,89,68,44,77,40,66,38,38,47,52,72,43,68,68,52,42,48,52,52,41,50,56,51,50,52,48,58,70,64,47,73,63,74,72,68,74,72,71,73,76,72,70,79,74,68,69,75,73,116,138,43,81,66,44,76,48,74,45,76,41,97,56,96,57,50,52,46,26,42,27,32,40,22,44,64,75,38,35,36,40,40,58,28,30,34,32,58,49,95,91,40,78,45,70,43,60,28,63,42,71,42,97,88,69,44,77,42,66,38,37,48,51,72,43,68,68,54,42,49,52,52,39,51,54,51,52,53,48,58,70,64,48,72,64,74,72,66,73,73,71,74,74,73,70,76,79,62,74,76,82,116

Organism: Listeria monocytogenes serotype 4b (strain F2365) (NCBI:txid265669)